Protein AF-A0A3C1Y4D3-F1 (afdb_monomer)

Foldseek 3Di:
DWDAFPDPPRHTQCLVVLQVVLVVDDPVSVLLSQLLSQLLVLLSCLSRVHDFDPLPHSLQRRQQCSLLVSCCPVVVQDPVLSVVLLVQLVVLLVVCVVVHALDCVPQHCLSGLLSSLLSNLLSLLVSVPHDPVLSNQLSCQSSVVCPPHHHDADVNGSVVPSSVSNSVSNVSSVVSSPD

Structure (mmCIF, N/CA/C/O backbone):
data_AF-A0A3C1Y4D3-F1
#
_entry.id   AF-A0A3C1Y4D3-F1
#
loop_
_atom_site.group_PDB
_atom_site.id
_atom_site.type_symbol
_atom_site.label_atom_id
_atom_site.label_alt_id
_atom_site.label_comp_id
_atom_site.label_asym_id
_atom_site.label_entity_id
_atom_site.label_seq_id
_atom_site.pdbx_PDB_ins_code
_atom_site.Cartn_x
_atom_site.Cartn_y
_atom_site.Cartn_z
_atom_site.occupancy
_atom_site.B_iso_or_equiv
_atom_site.auth_seq_id
_atom_site.auth_comp_id
_atom_site.auth_asym_id
_atom_site.auth_atom_id
_atom_site.pdbx_PDB_model_num
ATOM 1 N N . ALA A 1 1 ? -5.422 -17.358 -1.769 1.00 80.69 1 ALA A N 1
ATOM 2 C CA . ALA A 1 1 ? -5.227 -18.751 -2.223 1.00 80.69 1 ALA A CA 1
ATOM 3 C C . ALA A 1 1 ? -3.812 -19.211 -1.883 1.00 80.69 1 ALA A C 1
ATOM 5 O O . ALA A 1 1 ? -2.944 -18.365 -1.693 1.00 80.69 1 ALA A O 1
ATOM 6 N N . GLU A 1 2 ? -3.575 -20.518 -1.804 1.00 91.38 2 GLU A N 1
ATOM 7 C CA . GLU A 1 2 ? -2.218 -21.082 -1.764 1.00 91.38 2 GLU A CA 1
ATOM 8 C C . GLU A 1 2 ? -1.709 -21.338 -3.190 1.00 91.38 2 GLU A C 1
ATOM 10 O O . GLU A 1 2 ? -2.499 -21.385 -4.133 1.00 91.38 2 GLU A O 1
ATOM 15 N N . GLY A 1 3 ? -0.392 -21.476 -3.364 1.00 94.81 3 GLY A N 1
ATOM 16 C CA . GLY A 1 3 ? 0.208 -21.826 -4.654 1.00 94.81 3 GLY A CA 1
ATOM 17 C C . GLY A 1 3 ? 1.488 -21.061 -4.982 1.00 94.81 3 GLY A C 1
ATOM 18 O O . GLY A 1 3 ? 2.039 -20.335 -4.151 1.00 94.81 3 GLY A O 1
ATOM 19 N N . VAL A 1 4 ? 1.960 -21.244 -6.215 1.00 97.25 4 VAL A N 1
ATOM 20 C CA . VAL A 1 4 ? 3.132 -20.569 -6.792 1.00 97.25 4 VAL A CA 1
ATOM 21 C C . VAL A 1 4 ? 2.648 -19.583 -7.853 1.00 97.25 4 VAL A C 1
ATOM 23 O O . VAL A 1 4 ? 1.767 -19.915 -8.644 1.00 97.25 4 VAL A O 1
ATOM 26 N N . LEU A 1 5 ? 3.193 -18.368 -7.849 1.00 97.44 5 LEU A N 1
ATOM 27 C CA . LEU A 1 5 ? 2.876 -17.340 -8.835 1.00 97.44 5 LEU A CA 1
ATOM 28 C C . LEU A 1 5 ? 3.446 -17.711 -10.218 1.00 97.44 5 LEU A C 1
ATOM 30 O O . LEU A 1 5 ? 4.499 -18.355 -10.298 1.00 97.44 5 LEU A O 1
ATOM 34 N N . PRO A 1 6 ? 2.772 -17.314 -11.313 1.00 96.12 6 PRO A N 1
ATOM 35 C CA . PRO A 1 6 ? 3.270 -17.533 -12.672 1.00 96.12 6 PRO A CA 1
ATOM 36 C C . PRO A 1 6 ? 4.548 -16.713 -12.946 1.00 96.12 6 PRO A C 1
ATOM 38 O O . PRO A 1 6 ? 5.019 -15.972 -12.093 1.00 96.12 6 PRO A O 1
ATOM 41 N N . GLY A 1 7 ? 5.144 -16.826 -14.137 1.00 93.31 7 GLY A N 1
ATOM 42 C CA . GLY A 1 7 ? 6.300 -15.997 -14.530 1.00 93.31 7 GLY A CA 1
ATOM 43 C C . GLY A 1 7 ? 7.684 -16.576 -14.201 1.00 93.31 7 GLY A C 1
ATOM 44 O O . GLY A 1 7 ? 8.691 -15.921 -14.433 1.00 93.31 7 GLY A O 1
ATOM 45 N N . GLY A 1 8 ? 7.763 -17.813 -13.701 1.00 94.50 8 GLY A N 1
ATOM 46 C CA . GLY A 1 8 ? 9.020 -18.578 -13.656 1.00 94.50 8 GLY A CA 1
ATOM 47 C C . GLY A 1 8 ? 9.971 -18.261 -12.496 1.00 94.50 8 GLY A C 1
ATOM 48 O O . GLY A 1 8 ? 10.992 -18.927 -12.367 1.00 94.50 8 GLY A O 1
ATOM 49 N N . LEU A 1 9 ? 9.629 -17.319 -11.610 1.00 96.69 9 LEU A N 1
ATOM 50 C CA . LEU A 1 9 ? 10.444 -16.981 -10.432 1.00 96.69 9 LEU A CA 1
ATOM 51 C C . LEU A 1 9 ? 10.282 -17.958 -9.252 1.00 96.69 9 LEU A C 1
ATOM 53 O O . LEU A 1 9 ? 11.020 -17.876 -8.274 1.00 96.69 9 LEU A O 1
ATOM 57 N N . GLY A 1 10 ? 9.293 -18.858 -9.297 1.00 96.38 10 GLY A N 1
ATOM 58 C CA . GLY A 1 10 ? 9.030 -19.806 -8.206 1.00 96.38 10 GLY A CA 1
ATOM 59 C C . GLY A 1 10 ? 8.526 -19.155 -6.909 1.00 96.38 10 GLY A C 1
ATOM 60 O O . GLY A 1 10 ? 8.615 -19.760 -5.838 1.00 96.38 10 GLY A O 1
ATOM 61 N N . VAL A 1 11 ? 7.995 -17.928 -6.980 1.00 97.00 11 VAL A N 1
ATOM 62 C CA . VAL A 1 11 ? 7.500 -17.182 -5.814 1.00 97.00 11 VAL A CA 1
ATOM 63 C C . VAL A 1 11 ? 6.238 -17.844 -5.269 1.00 97.00 11 VAL A C 1
ATOM 65 O O . VAL A 1 11 ? 5.216 -17.926 -5.947 1.00 97.00 11 VAL A O 1
ATOM 68 N N . ARG A 1 12 ? 6.291 -18.317 -4.022 1.00 97.25 12 ARG A N 1
ATOM 69 C CA . ARG A 1 12 ? 5.122 -18.870 -3.323 1.00 97.25 12 ARG A CA 1
ATOM 70 C C . ARG A 1 12 ? 4.248 -17.752 -2.770 1.00 97.25 12 ARG A C 1
ATOM 72 O O . ARG A 1 12 ? 4.775 -16.785 -2.221 1.00 97.25 12 ARG A O 1
ATOM 79 N N . ARG A 1 13 ? 2.930 -17.940 -2.833 1.00 97.62 13 ARG A N 1
ATOM 80 C CA . ARG A 1 13 ? 1.959 -17.112 -2.111 1.00 97.62 13 ARG A CA 1
ATOM 81 C C . ARG A 1 13 ? 2.175 -17.246 -0.601 1.00 97.62 13 ARG A C 1
ATOM 83 O O . ARG A 1 13 ? 2.366 -18.349 -0.088 1.00 97.62 13 ARG A O 1
ATOM 90 N N . LYS A 1 14 ? 2.167 -16.120 0.105 1.00 96.62 14 LYS A N 1
ATOM 91 C CA . LYS A 1 14 ? 2.450 -15.984 1.539 1.00 96.62 14 LYS A CA 1
ATOM 92 C C . LYS A 1 14 ? 1.273 -15.396 2.313 1.00 96.62 14 LYS A C 1
ATOM 94 O O . LYS A 1 14 ? 1.249 -15.566 3.530 1.00 96.62 14 LYS A O 1
ATOM 99 N N . ALA A 1 15 ? 0.293 -14.765 1.664 1.00 97.31 15 ALA A N 1
ATOM 100 C CA . ALA A 1 15 ? -0.814 -14.085 2.342 1.00 97.31 15 ALA A CA 1
ATOM 101 C C . ALA A 1 15 ? -1.529 -14.953 3.396 1.00 97.31 15 ALA A C 1
ATOM 103 O O . ALA A 1 15 ? -1.714 -14.518 4.533 1.00 97.31 15 ALA A O 1
ATOM 104 N N . VAL A 1 16 ? -1.861 -16.207 3.054 1.00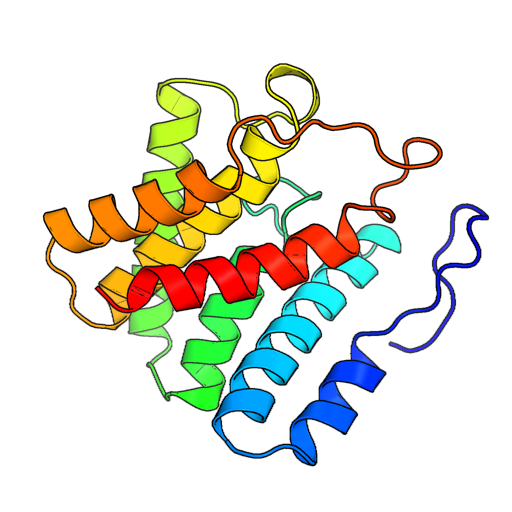 96.44 16 VAL A N 1
ATOM 105 C CA . VAL A 1 16 ? -2.510 -17.164 3.976 1.00 96.44 16 VAL A CA 1
ATOM 106 C C . VAL A 1 16 ? -1.625 -17.446 5.189 1.00 96.44 16 VAL A C 1
ATOM 108 O O . VAL A 1 16 ? -2.096 -17.403 6.323 1.00 96.44 16 VAL A O 1
ATOM 111 N N . SER A 1 17 ? -0.330 -17.671 4.960 1.00 95.19 17 SER A N 1
ATOM 112 C CA . SER A 1 17 ? 0.634 -17.891 6.036 1.00 95.19 17 SER A CA 1
ATOM 113 C C . SER A 1 17 ? 0.678 -16.686 6.978 1.00 95.19 17 SER A C 1
ATOM 115 O O . SER A 1 17 ? 0.511 -16.858 8.182 1.00 95.19 17 SER A O 1
ATOM 117 N N . TYR A 1 18 ? 0.811 -15.461 6.461 1.00 96.06 18 TYR A N 1
ATOM 118 C CA . TYR A 1 18 ? 0.811 -14.255 7.302 1.00 96.06 18 TYR A CA 1
ATOM 119 C C . TYR A 1 18 ? -0.492 -14.095 8.091 1.00 96.06 18 TYR A C 1
ATOM 121 O O . TYR A 1 18 ? -0.445 -13.737 9.267 1.00 96.06 18 TYR A O 1
ATOM 129 N N . TYR A 1 19 ? -1.640 -14.408 7.484 1.00 95.69 19 TYR A N 1
ATOM 130 C CA . TYR A 1 19 ? -2.937 -14.343 8.154 1.00 95.69 19 TYR A CA 1
ATOM 131 C C . TYR A 1 19 ? -3.026 -15.317 9.339 1.00 95.69 19 TYR A C 1
ATOM 133 O O . TYR A 1 19 ? -3.398 -14.920 10.444 1.00 95.69 19 TYR A O 1
ATOM 141 N N . VAL A 1 20 ? -2.632 -16.578 9.130 1.00 94.69 20 VAL A N 1
ATOM 142 C CA . VAL A 1 20 ? -2.648 -17.616 10.173 1.00 94.69 20 VAL A CA 1
ATOM 143 C C . VAL A 1 20 ? -1.668 -17.279 11.298 1.00 94.69 20 VAL A C 1
ATOM 145 O O . VAL A 1 20 ? -2.040 -17.338 12.469 1.00 94.69 20 VAL A O 1
ATOM 148 N N . HIS A 1 21 ? -0.443 -16.859 10.969 1.00 93.19 21 HIS A N 1
ATOM 149 C CA . HIS A 1 21 ? 0.546 -16.474 11.980 1.00 93.19 21 HIS A CA 1
ATOM 150 C C . HIS A 1 21 ? 0.091 -15.259 12.798 1.00 93.19 21 HIS A C 1
ATOM 152 O O . HIS A 1 21 ? 0.263 -15.245 14.017 1.00 93.19 21 HIS A O 1
ATOM 158 N N . ALA A 1 22 ? -0.553 -14.272 12.164 1.00 92.81 22 ALA A N 1
ATOM 159 C CA . ALA A 1 22 ? -1.070 -13.096 12.856 1.00 92.81 22 ALA A CA 1
ATOM 160 C C . ALA A 1 22 ? -2.097 -13.448 13.945 1.00 92.81 22 ALA A C 1
ATOM 162 O O . ALA A 1 22 ? -2.171 -12.753 14.959 1.00 92.81 22 ALA A O 1
ATOM 163 N N . ALA A 1 23 ? -2.862 -14.534 13.784 1.00 86.12 23 ALA A N 1
ATOM 164 C CA . ALA A 1 23 ? -3.822 -14.984 14.790 1.00 86.12 23 ALA A CA 1
ATOM 165 C C . ALA A 1 23 ? -3.156 -15.423 16.108 1.00 86.12 23 ALA A C 1
ATOM 167 O O . ALA A 1 23 ? -3.761 -15.257 17.167 1.00 86.12 23 ALA A O 1
ATOM 168 N N . GLY A 1 24 ? -1.921 -15.937 16.045 1.00 86.00 24 GLY A N 1
ATOM 169 C CA . GLY A 1 24 ? -1.142 -16.384 17.205 1.00 86.00 24 GLY A CA 1
ATOM 170 C C . GLY A 1 24 ? -0.300 -15.293 17.875 1.00 86.00 24 GLY A C 1
ATOM 171 O O . GLY A 1 24 ? 0.376 -15.567 18.863 1.00 86.00 24 GLY A O 1
ATOM 172 N N . TYR A 1 25 ? -0.304 -14.066 17.349 1.00 89.81 25 TYR A N 1
ATOM 173 C CA . TYR A 1 25 ? 0.516 -12.973 17.864 1.00 89.81 25 TYR A CA 1
ATOM 174 C C . TYR A 1 25 ? -0.167 -12.153 18.964 1.00 89.81 25 TYR A C 1
ATOM 176 O O . TYR A 1 25 ? -1.393 -12.071 19.055 1.00 89.81 25 TYR A O 1
ATOM 184 N N . SER A 1 26 ? 0.659 -11.480 19.776 1.00 88.00 26 SER A N 1
ATOM 185 C CA . SER A 1 26 ? 0.206 -10.427 20.690 1.00 88.00 26 SER A CA 1
ATOM 186 C C . SER A 1 26 ? -0.472 -9.289 19.917 1.00 88.00 26 SER A C 1
ATOM 188 O O . SER A 1 26 ? -0.249 -9.122 18.720 1.00 88.00 26 SER A O 1
ATOM 190 N N . GLN A 1 27 ? -1.292 -8.475 20.587 1.00 83.12 27 GLN A N 1
ATOM 191 C CA . GLN A 1 27 ? -2.194 -7.529 19.915 1.00 83.12 27 GLN A CA 1
ATOM 192 C C . GLN A 1 27 ? -1.502 -6.575 18.918 1.00 83.12 27 GLN A C 1
ATOM 194 O O . GLN A 1 27 ? -2.030 -6.342 17.830 1.00 83.12 27 GLN A O 1
ATOM 199 N N . SER A 1 28 ? -0.322 -6.041 19.251 1.00 77.06 28 SER A N 1
ATOM 200 C CA . SER A 1 28 ? 0.427 -5.135 18.364 1.00 77.06 28 SER A CA 1
ATOM 201 C C . SER A 1 28 ? 0.979 -5.857 17.130 1.00 77.06 28 SER A C 1
ATOM 203 O O . SER A 1 28 ? 0.800 -5.397 16.001 1.00 77.06 28 SER A O 1
ATOM 205 N N . LEU A 1 29 ? 1.588 -7.027 17.331 1.00 88.19 29 LEU A N 1
ATOM 206 C CA . LEU A 1 29 ? 2.119 -7.869 16.259 1.00 88.19 29 LEU A CA 1
ATOM 207 C C . LEU A 1 29 ? 1.004 -8.456 15.384 1.00 88.19 29 LEU A C 1
ATOM 209 O O . LEU A 1 29 ? 1.167 -8.554 14.169 1.00 88.19 29 LEU A O 1
ATOM 213 N N . LYS A 1 30 ? -0.155 -8.766 15.971 1.00 92.88 30 LYS A N 1
ATOM 214 C CA . LYS A 1 30 ? -1.362 -9.200 15.264 1.00 92.88 30 LYS A CA 1
ATOM 215 C C . LYS A 1 30 ? -1.861 -8.123 14.311 1.00 92.88 30 LYS A C 1
ATOM 217 O O . LYS A 1 30 ? -2.120 -8.419 13.150 1.00 92.88 30 LYS A O 1
ATOM 222 N N . SER A 1 31 ? -1.940 -6.872 14.769 1.00 92.19 31 SER A N 1
ATOM 223 C CA . SER A 1 31 ? -2.361 -5.736 13.938 1.00 92.19 31 SER A CA 1
ATOM 224 C C . SER A 1 31 ? -1.493 -5.609 12.683 1.00 92.19 31 SER A C 1
ATOM 226 O O . SER A 1 31 ? -2.014 -5.582 11.570 1.00 92.19 31 SER A O 1
ATOM 228 N N . ARG A 1 32 ? -0.164 -5.611 12.854 1.00 93.38 32 ARG A N 1
ATOM 229 C CA . ARG A 1 32 ? 0.790 -5.516 11.740 1.00 93.38 32 ARG A CA 1
ATOM 230 C C . ARG A 1 32 ? 0.751 -6.750 10.835 1.00 93.38 32 ARG A C 1
ATOM 232 O O . ARG A 1 32 ? 0.749 -6.610 9.616 1.00 93.38 32 ARG A O 1
ATOM 239 N N . GLY A 1 33 ? 0.667 -7.946 11.419 1.00 96.25 33 GLY A N 1
ATOM 240 C CA . GLY A 1 33 ? 0.572 -9.203 10.675 1.00 96.25 33 GLY A CA 1
ATOM 241 C C . GLY A 1 33 ? -0.673 -9.284 9.789 1.00 96.25 33 GLY A C 1
ATOM 242 O O . GLY A 1 33 ? -0.576 -9.727 8.648 1.00 96.25 33 GLY A O 1
ATOM 243 N N . LEU A 1 34 ? -1.820 -8.790 10.269 1.00 97.00 34 LEU A N 1
ATOM 244 C CA . LEU A 1 34 ? -3.054 -8.723 9.479 1.00 97.00 34 LEU A CA 1
ATOM 245 C C . LEU A 1 34 ? -2.930 -7.753 8.300 1.00 97.00 34 LEU A C 1
ATOM 247 O O . LEU A 1 34 ? -3.295 -8.109 7.186 1.00 97.00 34 LEU A O 1
ATOM 251 N N . VAL A 1 35 ? -2.371 -6.559 8.516 1.00 97.38 35 VAL A N 1
ATOM 252 C CA . VAL A 1 35 ? -2.154 -5.573 7.440 1.00 97.38 35 VAL A CA 1
ATOM 253 C C . VAL A 1 35 ? -1.244 -6.144 6.353 1.00 97.38 35 VAL A C 1
ATOM 255 O O . VAL A 1 35 ? -1.552 -6.020 5.169 1.00 97.38 35 VAL A O 1
ATOM 258 N N . TYR A 1 36 ? -0.170 -6.836 6.745 1.00 97.88 36 TYR A N 1
ATOM 259 C CA . TYR A 1 36 ? 0.685 -7.554 5.802 1.00 97.88 36 TYR A CA 1
ATOM 260 C C . TYR A 1 36 ? -0.091 -8.627 5.048 1.00 97.88 36 TYR A C 1
ATOM 262 O O . TYR A 1 36 ? -0.026 -8.665 3.825 1.00 97.88 36 TYR A O 1
ATOM 270 N N . ALA A 1 37 ? -0.861 -9.463 5.745 1.00 97.88 37 ALA A N 1
ATOM 271 C CA . ALA A 1 37 ? -1.657 -10.502 5.105 1.00 97.88 37 ALA A CA 1
ATOM 272 C C . ALA A 1 37 ? -2.618 -9.931 4.049 1.00 97.88 37 ALA A C 1
ATOM 274 O O . ALA A 1 37 ? -2.716 -10.484 2.956 1.00 97.88 37 ALA A O 1
ATOM 275 N N . TYR A 1 38 ? -3.280 -8.809 4.344 1.00 98.44 38 TYR A N 1
ATOM 276 C CA . TYR A 1 38 ? -4.209 -8.159 3.418 1.00 98.44 38 TYR A CA 1
ATOM 277 C C . TYR A 1 38 ? -3.495 -7.560 2.200 1.00 98.44 38 TYR A C 1
ATOM 279 O O . TYR A 1 38 ? -3.915 -7.800 1.070 1.00 98.44 38 TYR A O 1
ATOM 287 N N . ALA A 1 39 ? -2.390 -6.838 2.405 1.00 98.62 39 ALA A N 1
ATOM 288 C CA . ALA A 1 39 ? -1.624 -6.241 1.310 1.00 98.62 39 ALA A CA 1
ATOM 289 C C . ALA A 1 39 ? -1.003 -7.310 0.396 1.00 98.62 39 ALA A C 1
ATOM 291 O O . ALA A 1 39 ? -1.035 -7.180 -0.831 1.00 98.62 39 ALA A O 1
ATOM 292 N N . LEU A 1 40 ? -0.483 -8.389 0.992 1.00 98.44 40 LEU A N 1
ATOM 293 C CA . LEU A 1 40 ? 0.036 -9.547 0.267 1.00 98.44 40 LEU A CA 1
ATOM 294 C C . LEU A 1 40 ? -1.071 -10.241 -0.522 1.00 98.44 40 LEU A C 1
ATOM 296 O O . LEU A 1 40 ? -0.852 -10.558 -1.682 1.00 98.44 40 LEU A O 1
ATOM 300 N N . ALA A 1 41 ? -2.259 -10.432 0.061 1.00 98.44 41 ALA A N 1
ATOM 301 C CA . ALA A 1 41 ? -3.369 -11.091 -0.625 1.00 98.44 41 ALA A CA 1
ATOM 302 C C . ALA A 1 41 ? -3.730 -10.377 -1.933 1.00 98.44 41 ALA A C 1
ATOM 304 O O . ALA A 1 41 ? -3.825 -11.023 -2.973 1.00 98.44 41 ALA A O 1
ATOM 305 N N . VAL A 1 42 ? -3.862 -9.049 -1.891 1.00 98.56 42 VAL A N 1
ATOM 306 C CA . VAL A 1 42 ? -4.189 -8.238 -3.073 1.00 98.56 42 VAL A CA 1
ATOM 307 C C . VAL A 1 42 ? -3.035 -8.234 -4.083 1.00 98.56 42 VAL A C 1
ATOM 309 O O . VAL A 1 42 ? -3.253 -8.416 -5.278 1.00 98.56 42 VAL A O 1
ATOM 312 N N . SER A 1 43 ? -1.792 -8.092 -3.615 1.00 98.31 43 SER A N 1
ATOM 313 C CA . SER A 1 43 ? -0.616 -8.041 -4.501 1.00 98.31 43 SER A CA 1
ATOM 314 C C . SER A 1 43 ? -0.330 -9.383 -5.182 1.00 98.31 43 SER A C 1
ATOM 316 O O . SER A 1 43 ? 0.066 -9.424 -6.345 1.00 98.31 43 SER A O 1
ATOM 318 N N . GLU A 1 44 ? -0.543 -10.494 -4.476 1.00 98.50 44 GLU A N 1
ATOM 319 C CA . GLU A 1 44 ? -0.438 -11.847 -5.027 1.00 98.50 44 GLU A CA 1
ATOM 320 C C . GLU A 1 44 ? -1.544 -12.128 -6.046 1.00 98.50 44 GLU A C 1
ATOM 322 O O . GLU A 1 44 ? -1.302 -12.836 -7.022 1.00 98.50 44 GLU A O 1
ATOM 327 N N . GLU A 1 45 ? -2.741 -11.572 -5.840 1.00 98.38 45 GLU A N 1
ATOM 328 C CA . GLU A 1 45 ? -3.838 -11.686 -6.798 1.00 98.38 45 GLU A CA 1
ATOM 329 C C . GLU A 1 45 ? -3.526 -10.939 -8.097 1.00 98.38 45 GLU A C 1
ATOM 331 O O . GLU A 1 45 ? -3.607 -11.530 -9.179 1.00 98.38 45 GLU A O 1
ATOM 336 N N . ASN A 1 46 ? -3.023 -9.706 -7.985 1.00 98.12 46 ASN A N 1
ATOM 337 C CA . ASN A 1 46 ? -2.499 -8.938 -9.113 1.00 98.12 46 ASN A CA 1
ATOM 338 C C . ASN A 1 46 ? -1.425 -9.716 -9.887 1.00 98.12 46 ASN A C 1
ATOM 340 O O . ASN A 1 46 ? -1.516 -9.885 -11.101 1.00 98.12 46 ASN A O 1
ATOM 344 N N . ALA A 1 47 ? -0.433 -10.260 -9.178 1.00 97.69 47 ALA A N 1
ATOM 345 C CA . ALA A 1 47 ? 0.653 -11.026 -9.786 1.00 97.69 47 ALA A CA 1
ATOM 346 C C . ALA A 1 47 ? 0.192 -12.323 -10.476 1.00 97.69 47 ALA A C 1
ATOM 348 O O . ALA A 1 47 ? 0.931 -12.891 -11.282 1.00 97.69 47 ALA A O 1
ATOM 349 N N . SER A 1 48 ? -1.011 -12.805 -10.157 1.00 97.00 48 SER A N 1
ATOM 350 C CA . SER A 1 48 ? -1.618 -13.979 -10.781 1.00 97.00 48 SER A CA 1
ATOM 351 C C . SER A 1 48 ? -2.572 -13.674 -11.934 1.00 97.00 48 SER A C 1
ATOM 353 O O . SER A 1 48 ? -3.096 -14.611 -12.529 1.00 97.00 48 SER A O 1
ATOM 355 N N . GLY A 1 49 ? -2.773 -12.394 -12.267 1.00 95.62 49 GLY A N 1
ATOM 356 C CA . GLY A 1 49 ? -3.702 -11.968 -13.316 1.00 95.62 49 GLY A CA 1
ATOM 357 C C . GLY A 1 49 ? -5.172 -11.988 -12.891 1.00 95.62 49 GLY A C 1
ATOM 358 O O . GLY A 1 49 ? -6.042 -12.108 -13.750 1.00 95.62 49 GLY A O 1
ATOM 359 N N . GLY A 1 50 ? -5.447 -11.912 -11.585 1.00 96.56 50 GLY A N 1
ATOM 360 C CA . GLY A 1 50 ? -6.805 -11.778 -11.062 1.00 96.56 50 GLY A CA 1
ATOM 361 C C . GLY A 1 50 ? -7.394 -10.381 -11.286 1.00 96.56 50 GLY A C 1
ATOM 362 O O . GLY A 1 50 ? -6.743 -9.481 -11.821 1.00 96.56 50 GLY A O 1
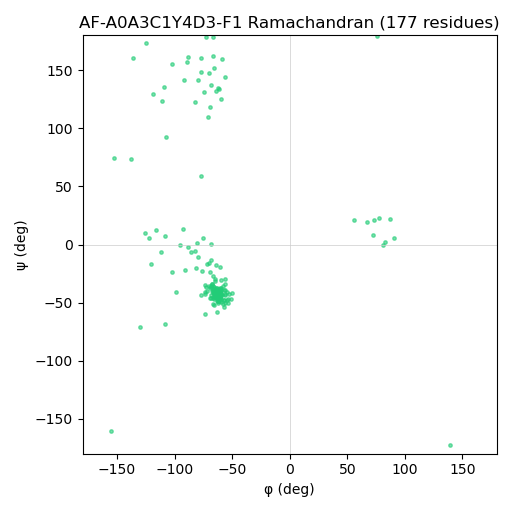ATOM 363 N N . GLU A 1 51 ? -8.642 -10.192 -10.858 1.00 97.50 51 GLU A N 1
ATOM 364 C CA . GLU A 1 51 ? -9.310 -8.889 -10.913 1.00 97.50 51 GLU A CA 1
ATOM 365 C C . GLU A 1 51 ? -8.763 -7.953 -9.828 1.00 97.50 51 GLU A C 1
ATOM 367 O O . GLU A 1 51 ? -8.648 -8.328 -8.659 1.00 97.50 51 GLU A O 1
ATOM 372 N N . ILE A 1 52 ? -8.417 -6.726 -10.218 1.00 97.25 52 ILE A N 1
ATOM 373 C CA . ILE A 1 52 ? -7.772 -5.745 -9.342 1.00 97.25 52 ILE A CA 1
ATOM 374 C C . ILE A 1 52 ? -8.391 -4.363 -9.501 1.00 97.25 52 ILE A C 1
ATOM 376 O O . ILE A 1 52 ? -8.989 -4.034 -10.525 1.00 97.25 52 ILE A O 1
ATOM 380 N N . VAL A 1 53 ? -8.174 -3.525 -8.490 1.00 98.00 53 VAL A N 1
ATOM 381 C CA . VAL A 1 53 ? -8.471 -2.091 -8.531 1.00 98.00 53 VAL A CA 1
ATOM 382 C C . VAL A 1 53 ? -7.167 -1.331 -8.331 1.00 98.00 53 VAL A C 1
ATOM 384 O O . VAL A 1 53 ? -6.412 -1.605 -7.400 1.00 98.00 53 VAL A O 1
ATOM 387 N N . THR A 1 54 ? -6.888 -0.371 -9.204 1.00 97.69 54 THR A N 1
ATOM 388 C CA . THR A 1 54 ? -5.680 0.456 -9.126 1.00 97.69 54 THR A CA 1
ATOM 389 C C . THR A 1 54 ? -5.709 1.380 -7.908 1.00 97.69 54 THR A C 1
ATOM 391 O O . THR A 1 54 ? -6.731 2.023 -7.661 1.00 97.69 54 THR A O 1
ATOM 394 N N . ALA A 1 55 ? -4.588 1.515 -7.188 1.00 97.00 55 ALA A N 1
ATOM 395 C CA . ALA A 1 55 ? -4.497 2.435 -6.048 1.00 97.00 55 ALA A CA 1
ATOM 396 C C . ALA A 1 55 ? -3.065 2.966 -5.771 1.00 97.00 55 ALA A C 1
ATOM 398 O O . ALA A 1 55 ? -2.462 2.553 -4.786 1.00 97.00 55 ALA A O 1
ATOM 399 N N . PRO A 1 56 ? -2.513 3.902 -6.576 1.00 97.56 56 PRO A N 1
ATOM 400 C CA . PRO A 1 56 ? -3.061 4.427 -7.827 1.00 97.56 56 PRO A CA 1
ATOM 401 C C . PRO A 1 56 ? -2.710 3.578 -9.059 1.00 97.56 56 PRO A C 1
ATOM 403 O O . PRO A 1 56 ? -3.230 3.855 -10.134 1.00 97.56 56 PRO A O 1
ATOM 406 N N . THR A 1 57 ? -1.867 2.546 -8.938 1.00 97.50 57 THR A N 1
ATOM 407 C CA . THR A 1 57 ? -1.541 1.623 -10.042 1.00 97.50 57 THR A CA 1
ATOM 408 C C . THR A 1 57 ? -1.815 0.174 -9.643 1.00 97.50 57 THR A C 1
ATOM 410 O O . THR A 1 57 ? -2.154 -0.113 -8.492 1.00 97.50 57 THR A O 1
ATOM 413 N N . CYS A 1 58 ? -1.690 -0.760 -10.590 1.00 97.06 58 CYS A N 1
ATOM 414 C CA . CYS A 1 58 ? -1.765 -2.193 -10.291 1.00 97.06 58 CYS A CA 1
ATOM 415 C C . CYS A 1 58 ? -0.593 -2.644 -9.402 1.00 97.06 58 CYS A C 1
ATOM 417 O O . CYS A 1 58 ? -0.752 -3.528 -8.569 1.00 97.06 58 CYS A O 1
ATOM 419 N N . GLY A 1 59 ? 0.583 -2.017 -9.534 1.00 97.06 59 GLY A N 1
ATOM 420 C CA . GLY A 1 59 ? 1.775 -2.357 -8.753 1.00 97.06 59 GLY A CA 1
ATOM 421 C C . GLY A 1 59 ? 1.674 -1.999 -7.269 1.00 97.06 59 GLY A C 1
ATOM 422 O O . GLY A 1 59 ? 2.349 -2.622 -6.454 1.00 97.06 59 GLY A O 1
ATOM 423 N N . SER A 1 60 ? 0.816 -1.042 -6.908 1.00 98.31 60 SER A N 1
ATOM 424 C CA . SER A 1 60 ? 0.592 -0.561 -5.536 1.00 98.31 60 SER A CA 1
ATOM 425 C C . SER A 1 60 ? -0.827 -0.822 -5.006 1.00 98.31 60 SER A C 1
ATOM 427 O O . SER A 1 60 ? -1.222 -0.298 -3.962 1.00 98.31 60 SER A O 1
ATOM 429 N N . CYS A 1 61 ? -1.598 -1.661 -5.707 1.00 98.31 61 CYS A N 1
ATOM 430 C CA . CYS A 1 61 ? -3.015 -1.899 -5.435 1.00 98.31 61 CYS A CA 1
ATOM 431 C C . CYS A 1 61 ? -3.320 -2.472 -4.043 1.00 98.31 61 CYS A C 1
ATOM 433 O O . CYS A 1 61 ? -4.452 -2.360 -3.582 1.00 98.31 61 CYS A O 1
ATOM 435 N N . GLY A 1 62 ? -2.346 -3.068 -3.351 1.00 98.56 62 GLY A N 1
ATOM 436 C CA . GLY A 1 62 ? -2.565 -3.704 -2.054 1.00 98.56 62 GLY A CA 1
ATOM 437 C C . GLY A 1 62 ? -2.591 -2.745 -0.866 1.00 98.56 62 GLY A C 1
ATOM 438 O O . GLY A 1 62 ? -3.134 -3.102 0.176 1.00 98.56 62 GLY A O 1
ATOM 439 N N . ILE A 1 63 ? -2.036 -1.538 -0.991 1.00 98.81 63 ILE A N 1
ATOM 440 C CA . ILE A 1 63 ? -1.750 -0.664 0.161 1.00 98.81 63 ILE A CA 1
ATOM 441 C C . ILE A 1 63 ? -3.019 -0.039 0.748 1.00 98.81 63 ILE A C 1
ATOM 443 O O . ILE A 1 63 ? -3.348 -0.267 1.914 1.00 98.81 63 ILE A O 1
ATOM 447 N N . VAL A 1 64 ? -3.757 0.723 -0.063 1.00 98.75 64 VAL A N 1
ATOM 448 C CA . VAL A 1 64 ? -4.999 1.392 0.355 1.00 98.75 64 VAL A CA 1
ATOM 449 C C . VAL A 1 64 ? -6.048 0.396 0.877 1.00 98.75 64 VAL A C 1
ATOM 451 O O . VAL A 1 64 ? -6.536 0.603 1.994 1.00 98.75 64 VAL A O 1
ATOM 454 N N . PRO A 1 65 ? -6.395 -0.699 0.163 1.00 98.56 65 PRO A N 1
ATOM 455 C CA . PRO A 1 65 ? -7.392 -1.637 0.669 1.00 98.56 65 PRO A CA 1
ATOM 456 C C . PRO A 1 65 ? -6.928 -2.360 1.934 1.00 98.56 65 PRO A C 1
ATOM 458 O O . PRO A 1 65 ? -7.748 -2.551 2.826 1.00 98.56 65 PRO A O 1
ATOM 461 N N . ALA A 1 66 ? -5.643 -2.707 2.079 1.00 98.50 66 ALA A N 1
ATOM 462 C CA . ALA A 1 66 ? -5.155 -3.353 3.299 1.00 98.50 66 ALA A CA 1
ATOM 463 C C . ALA A 1 66 ? -5.345 -2.472 4.539 1.00 98.50 66 ALA A C 1
ATOM 465 O O . ALA A 1 66 ? -5.828 -2.951 5.568 1.00 98.50 66 ALA A O 1
ATOM 466 N N . VAL A 1 67 ? -5.010 -1.182 4.434 1.00 98.50 67 VAL A N 1
ATOM 467 C CA . VAL A 1 67 ? -5.172 -0.217 5.529 1.00 98.50 67 VAL A CA 1
ATOM 468 C C . VAL A 1 67 ? -6.650 -0.012 5.857 1.00 98.50 67 VAL A C 1
ATOM 470 O O . VAL A 1 67 ? -7.051 -0.181 7.010 1.00 98.50 67 VAL A O 1
ATOM 473 N N . LEU A 1 68 ? -7.485 0.289 4.860 1.00 98.50 68 LEU A N 1
ATOM 474 C CA . LEU A 1 68 ? -8.908 0.558 5.087 1.00 98.50 68 LEU A CA 1
ATOM 475 C C . LEU A 1 68 ? -9.661 -0.678 5.589 1.00 98.50 68 LEU A C 1
ATOM 477 O O . LEU A 1 68 ? -10.462 -0.572 6.519 1.00 98.50 68 LEU A O 1
ATOM 481 N N . TYR A 1 69 ? -9.370 -1.857 5.037 1.00 98.38 69 TYR A N 1
ATOM 482 C CA . TYR A 1 69 ? -9.974 -3.108 5.485 1.00 98.38 69 TYR A CA 1
ATOM 483 C C . TYR A 1 69 ? -9.537 -3.465 6.907 1.00 98.38 69 TYR A C 1
ATOM 485 O O . TYR A 1 69 ? -10.360 -3.901 7.714 1.00 98.38 69 TYR A O 1
ATOM 493 N N . HIS A 1 70 ? -8.272 -3.231 7.268 1.00 97.44 70 HIS A N 1
ATOM 494 C CA . HIS A 1 70 ? -7.810 -3.413 8.641 1.00 97.44 70 HIS A CA 1
ATOM 495 C C . HIS A 1 70 ? -8.525 -2.468 9.616 1.00 97.44 70 HIS A C 1
ATOM 497 O O . HIS A 1 70 ? -9.018 -2.913 10.652 1.00 97.44 70 HIS A O 1
ATOM 503 N N . LEU A 1 71 ? -8.643 -1.182 9.278 1.00 96.94 71 LEU A N 1
ATOM 504 C CA . LEU A 1 71 ? -9.340 -0.202 10.112 1.00 96.94 71 LEU A CA 1
ATOM 505 C C . LEU A 1 71 ? -10.836 -0.526 10.246 1.00 96.94 71 LEU A C 1
ATOM 507 O O . LEU A 1 71 ? -11.391 -0.438 11.341 1.00 96.94 71 LEU A O 1
ATOM 511 N N . HIS A 1 72 ? -11.482 -0.986 9.177 1.00 98.00 72 HIS A N 1
ATOM 512 C CA . HIS A 1 72 ? -12.862 -1.460 9.233 1.00 98.00 72 HIS A CA 1
ATOM 513 C C . HIS A 1 72 ? -13.006 -2.693 10.140 1.00 98.00 72 HIS A C 1
ATOM 515 O O . HIS A 1 72 ? -13.731 -2.659 11.133 1.00 98.00 72 HIS A O 1
ATOM 521 N N . SER A 1 73 ? -12.268 -3.763 9.832 1.00 95.75 73 SER A N 1
ATOM 522 C CA . SER A 1 73 ? -12.435 -5.081 10.460 1.00 95.75 73 SER A CA 1
ATOM 523 C C . SER A 1 73 ? -11.908 -5.153 11.895 1.00 95.75 73 SER A C 1
ATOM 525 O O . SER A 1 73 ? -12.477 -5.858 12.722 1.00 95.75 73 SER A O 1
ATOM 527 N N . SER A 1 74 ? -10.820 -4.443 12.211 1.00 91.75 74 SER A N 1
ATOM 528 C CA . SER A 1 74 ? -10.145 -4.532 13.515 1.00 91.75 74 SER A CA 1
ATOM 529 C C . SER A 1 74 ? -10.443 -3.363 14.454 1.00 91.75 74 SER A C 1
ATOM 531 O O . SER A 1 74 ? -10.290 -3.517 15.664 1.00 91.75 74 SER A O 1
ATOM 533 N N . LYS A 1 75 ? -10.841 -2.192 13.934 1.00 89.19 75 LYS A N 1
ATOM 534 C CA . LYS A 1 75 ? -11.177 -1.008 14.754 1.00 89.19 75 LYS A CA 1
ATOM 535 C C . LYS A 1 75 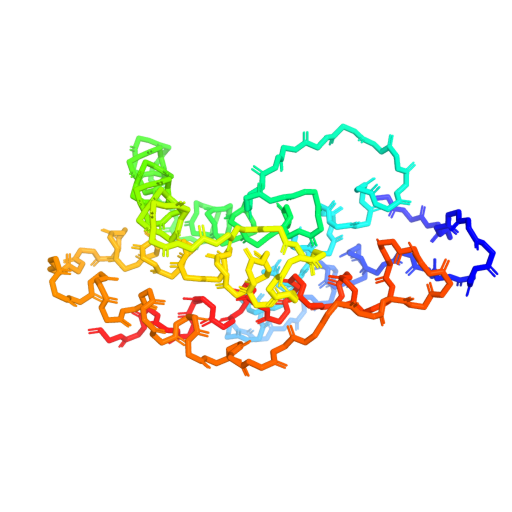? -12.662 -0.641 14.713 1.00 89.19 75 LYS A C 1
ATOM 537 O O . LYS A 1 75 ? -13.076 0.237 15.463 1.00 89.19 75 LYS A O 1
ATOM 542 N N . GLY A 1 76 ? -13.465 -1.307 13.881 1.00 95.44 76 GLY A N 1
ATOM 543 C CA . GLY A 1 76 ? -14.919 -1.137 13.851 1.00 95.44 76 GLY A CA 1
ATOM 544 C C . GLY A 1 76 ? -15.388 0.180 13.228 1.00 95.44 76 GLY A C 1
ATOM 545 O O . GLY A 1 76 ? -16.503 0.624 13.501 1.00 95.44 76 GLY A O 1
ATOM 546 N N . PHE A 1 77 ? -14.562 0.838 12.404 1.00 97.88 77 PHE A N 1
ATOM 547 C CA . PHE A 1 77 ? -15.012 2.020 11.666 1.00 97.88 77 PHE A CA 1
ATOM 548 C C . PHE A 1 77 ? -16.127 1.641 10.685 1.00 97.88 77 PHE A C 1
ATOM 550 O O . PHE A 1 77 ? -15.997 0.682 9.926 1.00 97.88 77 PHE A O 1
ATOM 557 N N . SER A 1 78 ? -17.224 2.403 10.682 1.00 98.06 78 SER A N 1
ATOM 558 C CA . SER A 1 78 ? -18.365 2.124 9.806 1.00 98.06 78 SER A CA 1
ATOM 559 C C . SER A 1 78 ? -18.016 2.300 8.330 1.00 98.06 78 SER A C 1
ATOM 561 O O . SER A 1 78 ? -17.188 3.138 7.971 1.00 98.06 78 SER A O 1
ATOM 563 N N . GLU A 1 79 ? -18.711 1.571 7.460 1.00 97.69 79 GLU A N 1
ATOM 564 C CA . GLU A 1 79 ? -18.529 1.641 6.006 1.00 97.69 79 GLU A CA 1
ATOM 565 C C . GLU A 1 79 ? -18.622 3.082 5.479 1.00 97.69 79 GLU A C 1
ATOM 567 O O . GLU A 1 79 ? -17.762 3.540 4.734 1.00 97.69 79 GLU A O 1
ATOM 572 N N . LYS A 1 80 ? -19.585 3.867 5.978 1.00 98.38 80 LYS A N 1
ATOM 573 C CA . LYS A 1 80 ? -19.720 5.292 5.634 1.00 98.38 80 LYS A CA 1
ATOM 574 C C . LYS A 1 80 ? -18.463 6.110 5.956 1.00 98.38 80 LYS A C 1
ATOM 576 O O . LYS A 1 80 ? -18.153 7.056 5.234 1.00 98.38 80 LYS A O 1
ATOM 581 N N . ARG A 1 81 ? -17.754 5.794 7.046 1.00 98.31 81 ARG A N 1
ATOM 582 C CA . ARG A 1 81 ? -16.482 6.451 7.387 1.00 98.31 81 ARG A CA 1
ATOM 583 C C . ARG A 1 81 ? -15.360 5.973 6.471 1.00 98.31 81 ARG A C 1
ATOM 585 O O . ARG A 1 81 ? -14.606 6.814 6.001 1.00 98.31 81 ARG A O 1
ATOM 592 N N . ILE A 1 82 ? -15.301 4.677 6.165 1.00 98.62 82 ILE A N 1
ATOM 593 C CA . ILE A 1 82 ? -14.328 4.111 5.218 1.00 98.62 82 ILE A CA 1
ATOM 594 C C . ILE A 1 82 ? -14.469 4.739 3.828 1.00 98.62 82 ILE A C 1
ATOM 596 O O . ILE A 1 82 ? -13.468 5.132 3.240 1.00 98.62 82 ILE A O 1
ATOM 600 N N . LEU A 1 83 ? -15.693 4.924 3.329 1.00 98.38 83 LEU A N 1
ATOM 601 C CA . LEU A 1 83 ? -15.939 5.575 2.037 1.00 98.38 83 LEU A CA 1
ATOM 602 C C . LEU A 1 83 ? -15.459 7.034 2.013 1.00 98.38 83 LEU A C 1
ATOM 604 O O . LEU A 1 83 ? -14.891 7.485 1.021 1.00 98.38 83 LEU A O 1
ATOM 608 N N . ARG A 1 84 ? -15.638 7.777 3.113 1.00 98.38 84 ARG A N 1
ATOM 609 C CA . ARG A 1 84 ? -15.095 9.141 3.241 1.00 98.38 84 ARG A CA 1
ATOM 610 C C . ARG A 1 84 ? -13.566 9.142 3.268 1.00 98.38 84 ARG A C 1
ATOM 612 O O . ARG A 1 84 ? -12.960 9.963 2.593 1.00 98.38 84 ARG A O 1
ATOM 619 N N . ALA A 1 85 ? -12.964 8.193 3.977 1.00 98.44 85 ALA A N 1
ATOM 620 C CA . ALA A 1 85 ? -11.515 8.026 4.024 1.00 98.44 85 ALA A CA 1
ATOM 621 C C . ALA A 1 85 ? -10.934 7.666 2.653 1.00 98.44 85 ALA A C 1
ATOM 623 O O . ALA A 1 85 ? -9.895 8.188 2.261 1.00 98.44 85 ALA A O 1
ATOM 624 N N . LEU A 1 86 ? -11.634 6.825 1.888 1.00 98.62 86 LEU A N 1
ATOM 625 C CA . LEU A 1 86 ? -11.270 6.500 0.512 1.00 98.62 86 LEU A CA 1
ATOM 626 C C . LEU A 1 86 ? -11.320 7.741 -0.393 1.00 98.62 86 LEU A C 1
ATOM 628 O O . LEU A 1 86 ? -10.437 7.920 -1.229 1.00 98.62 86 LEU A O 1
ATOM 632 N N . ALA A 1 87 ? -12.297 8.634 -0.199 1.00 98.62 87 ALA A N 1
ATOM 633 C CA . ALA A 1 87 ? -12.327 9.916 -0.903 1.00 98.62 87 ALA A CA 1
ATOM 634 C C . ALA A 1 87 ? -11.125 10.804 -0.527 1.00 98.62 87 ALA A C 1
ATOM 636 O O . ALA A 1 87 ? -10.512 11.399 -1.412 1.00 98.62 87 ALA A O 1
ATOM 637 N N . THR A 1 88 ? -10.729 10.841 0.751 1.00 98.50 88 THR A N 1
ATOM 638 C CA . THR A 1 88 ? -9.489 11.508 1.186 1.00 98.50 88 THR A CA 1
ATOM 639 C C . THR A 1 88 ? -8.256 10.897 0.523 1.00 98.50 88 THR A C 1
ATOM 641 O O . THR A 1 88 ? -7.439 11.640 -0.013 1.00 98.50 88 THR A O 1
ATOM 644 N N . ALA A 1 89 ? -8.146 9.566 0.468 1.00 98.69 89 ALA A N 1
ATOM 645 C CA . ALA A 1 89 ? -7.069 8.882 -0.250 1.00 98.69 89 ALA A CA 1
ATOM 646 C C . ALA A 1 89 ? -6.997 9.350 -1.716 1.00 98.69 89 ALA A C 1
ATOM 648 O O . ALA A 1 89 ? -5.934 9.727 -2.205 1.00 98.69 89 ALA A O 1
ATOM 649 N N . GLY A 1 90 ? -8.145 9.389 -2.402 1.00 98.44 90 GLY A N 1
ATOM 650 C CA . GLY A 1 90 ? -8.250 9.852 -3.786 1.00 98.44 90 GLY A CA 1
ATOM 651 C C . GLY A 1 90 ? -7.809 11.306 -3.985 1.00 98.44 90 GLY A C 1
ATOM 652 O O . GLY A 1 90 ? -7.136 11.603 -4.970 1.00 98.44 90 GLY A O 1
ATOM 653 N N . LEU A 1 91 ? -8.117 12.203 -3.041 1.00 98.25 91 LEU A N 1
ATOM 654 C CA . LEU A 1 91 ? -7.657 13.596 -3.093 1.00 98.25 91 LEU A CA 1
ATOM 655 C C . LEU A 1 91 ? -6.128 13.690 -3.090 1.00 98.25 91 LEU A C 1
ATOM 657 O O . LEU A 1 91 ? -5.571 14.383 -3.937 1.00 98.25 91 LEU A O 1
ATOM 661 N N . PHE A 1 92 ? -5.441 12.955 -2.213 1.00 98.00 92 PHE A N 1
ATOM 662 C CA . PHE A 1 92 ? -3.973 12.963 -2.173 1.00 98.00 92 PHE A CA 1
ATOM 663 C C . PHE A 1 92 ? -3.347 12.317 -3.415 1.00 98.00 92 PHE A C 1
ATOM 665 O O . PHE A 1 92 ? -2.353 12.827 -3.932 1.00 98.00 92 PHE A O 1
ATOM 672 N N . GLY A 1 93 ? -3.965 11.265 -3.961 1.00 97.81 93 GLY A N 1
ATOM 673 C CA . GLY A 1 93 ? -3.564 10.707 -5.257 1.00 97.81 93 GLY A CA 1
ATOM 674 C C . GLY A 1 93 ? -3.653 11.743 -6.385 1.00 97.81 93 GLY A C 1
ATOM 675 O O . GLY A 1 93 ? -2.720 11.886 -7.176 1.00 97.81 93 GLY A O 1
ATOM 676 N N . ASN A 1 94 ? -4.735 12.529 -6.413 1.00 97.56 94 ASN A N 1
ATOM 677 C CA . ASN A 1 94 ? -4.916 13.615 -7.378 1.00 97.56 94 ASN A CA 1
ATOM 678 C C . ASN A 1 94 ? -3.912 14.754 -7.180 1.00 97.56 94 ASN A C 1
ATOM 680 O O . ASN A 1 94 ? -3.405 15.273 -8.169 1.00 97.56 94 ASN A O 1
ATOM 684 N N . VAL A 1 95 ? -3.593 15.130 -5.937 1.00 96.44 95 VAL A N 1
ATOM 685 C CA . VAL A 1 95 ? -2.577 16.157 -5.649 1.00 96.44 95 VAL A CA 1
ATOM 686 C C . VAL A 1 95 ? -1.225 15.741 -6.219 1.00 96.44 95 VAL A C 1
ATOM 688 O O . VAL A 1 95 ? -0.596 16.532 -6.924 1.00 96.44 95 VAL A O 1
ATOM 691 N N . VAL A 1 96 ? -0.793 14.496 -5.994 1.00 95.88 96 VAL A N 1
ATOM 692 C CA . VAL A 1 96 ? 0.475 14.025 -6.566 1.00 95.88 96 VAL A CA 1
ATOM 693 C C . VAL A 1 96 ? 0.400 13.980 -8.090 1.00 95.88 96 VAL A C 1
ATOM 695 O O . VAL A 1 96 ? 1.303 14.484 -8.750 1.00 95.88 96 VAL A O 1
ATOM 698 N N . LYS A 1 97 ? -0.686 13.452 -8.670 1.00 95.88 97 LYS A N 1
ATOM 699 C CA . LYS A 1 97 ? -0.830 13.374 -10.133 1.00 95.88 97 LYS A CA 1
ATOM 700 C C . LYS A 1 97 ? -0.950 14.744 -10.815 1.00 95.88 97 LYS A C 1
ATOM 702 O O . LYS A 1 97 ? -0.607 14.873 -11.986 1.00 95.88 97 LYS A O 1
ATOM 707 N N . HIS A 1 98 ? -1.448 15.757 -10.115 1.00 96.50 98 HIS A N 1
ATOM 708 C CA . HIS A 1 98 ? -1.507 17.121 -10.631 1.00 96.50 98 HIS A CA 1
ATOM 709 C C . HIS A 1 98 ? -0.116 17.760 -10.704 1.00 96.50 98 HIS A C 1
ATOM 711 O O . HIS A 1 98 ? 0.188 18.452 -11.670 1.00 96.50 98 HIS A O 1
ATOM 717 N N . ASN A 1 99 ? 0.727 17.510 -9.699 1.00 93.19 99 ASN A N 1
ATOM 718 C CA . ASN A 1 99 ? 2.050 18.125 -9.589 1.00 93.19 99 ASN A CA 1
ATOM 719 C C . ASN A 1 99 ? 3.170 17.300 -10.249 1.00 93.19 99 ASN A C 1
ATOM 721 O O . ASN A 1 99 ? 4.228 17.840 -10.561 1.00 93.19 99 ASN A O 1
ATOM 725 N N . ALA A 1 100 ? 2.965 15.996 -10.436 1.00 92.56 100 ALA A N 1
ATOM 726 C CA . ALA A 1 100 ? 3.964 15.057 -10.935 1.00 92.56 100 ALA A CA 1
ATOM 727 C C . ALA A 1 100 ? 3.302 13.831 -11.599 1.00 92.56 100 ALA A C 1
ATOM 729 O O . ALA A 1 100 ? 2.136 13.848 -11.995 1.00 92.56 100 ALA A O 1
ATOM 730 N N . SER A 1 101 ? 4.050 12.736 -11.742 1.00 92.50 101 SER A N 1
ATOM 731 C CA . SER A 1 101 ? 3.525 11.467 -12.246 1.00 92.50 101 SER A CA 1
ATOM 732 C C . SER A 1 101 ? 3.277 10.453 -11.133 1.00 92.50 101 SER A C 1
ATOM 734 O O . SER A 1 101 ? 3.916 10.486 -10.087 1.00 92.50 101 SER A O 1
ATOM 736 N N . VAL A 1 102 ? 2.369 9.515 -11.405 1.00 92.75 102 VAL A N 1
ATOM 737 C CA . VAL A 1 102 ? 2.172 8.286 -10.614 1.00 92.75 102 VAL A CA 1
ATOM 738 C C . VAL A 1 102 ? 2.673 7.048 -11.365 1.00 92.75 102 VAL A C 1
ATOM 740 O O . VAL A 1 102 ? 2.423 5.921 -10.956 1.00 92.75 102 VAL A O 1
ATOM 743 N N . SER A 1 103 ? 3.337 7.244 -12.508 1.00 90.00 103 SER A N 1
ATOM 744 C CA . SER A 1 103 ? 3.881 6.159 -13.318 1.00 90.00 103 SER A CA 1
ATOM 745 C C . SER A 1 103 ? 5.223 5.705 -12.761 1.00 90.00 103 SER A C 1
ATOM 747 O O . SER A 1 103 ? 6.181 6.484 -12.718 1.00 90.00 103 SER A O 1
ATOM 749 N N . GLY A 1 104 ? 5.317 4.416 -12.427 1.00 80.12 104 GLY A N 1
ATOM 750 C CA . GLY A 1 104 ? 6.576 3.789 -12.028 1.00 80.12 104 GLY A CA 1
ATOM 751 C C . GLY A 1 104 ? 7.684 3.944 -13.071 1.00 80.12 104 GLY A C 1
ATOM 752 O O . GLY A 1 104 ? 8.855 4.032 -12.713 1.00 80.12 104 GLY A O 1
ATOM 753 N N . ALA A 1 105 ? 7.314 4.037 -14.351 1.00 83.50 105 ALA A N 1
ATOM 754 C CA . ALA A 1 105 ? 8.252 4.190 -15.459 1.00 83.50 105 ALA A CA 1
ATOM 755 C C . ALA A 1 105 ? 8.827 5.612 -15.592 1.00 83.50 105 ALA A C 1
ATOM 757 O O . ALA A 1 105 ? 9.891 5.777 -16.178 1.00 83.50 105 ALA A O 1
ATOM 758 N N . GLU A 1 106 ? 8.142 6.636 -15.073 1.00 91.38 106 GLU A N 1
ATOM 759 C CA . GLU A 1 106 ? 8.563 8.039 -15.225 1.00 91.38 106 GLU A CA 1
ATOM 760 C C . GLU A 1 106 ? 9.304 8.555 -13.993 1.00 91.38 106 GLU A C 1
ATOM 762 O O . GLU A 1 106 ? 10.291 9.275 -14.118 1.00 91.38 106 GLU A O 1
ATOM 767 N N . VAL A 1 107 ? 8.828 8.194 -12.799 1.00 96.00 107 VAL A N 1
ATOM 768 C CA . VAL A 1 107 ? 9.343 8.735 -11.529 1.00 96.00 107 VAL A CA 1
ATOM 769 C C . VAL A 1 107 ? 9.778 7.649 -10.550 1.00 96.00 107 VAL A C 1
ATOM 771 O O . VAL A 1 107 ? 10.050 7.942 -9.391 1.00 96.00 107 VAL A O 1
ATOM 774 N N . GLY A 1 108 ? 9.849 6.392 -10.987 1.00 96.75 108 GLY A N 1
ATOM 775 C CA . GLY A 1 108 ? 10.140 5.262 -10.114 1.00 96.75 108 GLY A CA 1
ATOM 776 C C . GLY A 1 108 ? 8.952 4.853 -9.242 1.00 96.75 108 GLY A C 1
ATOM 777 O O . GLY A 1 108 ? 7.870 5.440 -9.258 1.00 96.75 108 GLY A O 1
ATOM 778 N N . CYS A 1 109 ? 9.168 3.818 -8.434 1.00 97.50 109 CYS A N 1
ATOM 779 C CA . CYS A 1 109 ? 8.141 3.218 -7.590 1.00 97.50 109 CYS A CA 1
ATOM 780 C C . CYS A 1 109 ? 7.688 4.144 -6.443 1.00 97.50 109 CYS A C 1
ATOM 782 O O . CYS A 1 109 ? 6.628 3.920 -5.862 1.00 97.50 109 CYS A O 1
ATOM 784 N N . GLN A 1 110 ? 8.418 5.229 -6.154 1.00 97.88 110 GLN A N 1
ATOM 785 C CA . GLN A 1 110 ? 7.920 6.313 -5.298 1.00 97.88 110 GLN A CA 1
ATOM 786 C C . GLN A 1 110 ? 6.603 6.913 -5.817 1.00 97.88 110 GLN A C 1
ATOM 788 O O . GLN A 1 110 ? 5.735 7.243 -5.014 1.00 97.88 110 GLN A O 1
ATOM 793 N N . GLY A 1 111 ? 6.413 6.979 -7.142 1.00 97.06 111 GLY A N 1
ATOM 794 C CA . GLY A 1 111 ? 5.176 7.452 -7.774 1.00 97.06 111 GLY A CA 1
ATOM 795 C C . GLY A 1 111 ? 4.003 6.476 -7.651 1.00 97.06 111 GLY A C 1
ATOM 796 O O . GLY A 1 111 ? 2.855 6.872 -7.818 1.00 97.06 111 GLY A O 1
ATOM 797 N N . GLU A 1 112 ? 4.273 5.211 -7.328 1.00 97.62 112 GLU A N 1
ATOM 798 C CA . GLU A 1 112 ? 3.258 4.160 -7.230 1.00 97.62 112 GLU A CA 1
ATOM 799 C C . GLU A 1 112 ? 3.022 3.756 -5.776 1.00 97.62 112 GLU A C 1
ATOM 801 O O . GLU A 1 112 ? 1.963 4.016 -5.210 1.00 97.62 112 GLU A O 1
ATOM 806 N N . VAL A 1 113 ? 4.024 3.120 -5.165 1.00 98.50 113 VAL A N 1
ATOM 807 C CA . VAL A 1 113 ? 3.993 2.614 -3.790 1.00 98.50 113 VAL A CA 1
ATOM 808 C C . VAL A 1 113 ? 4.088 3.763 -2.795 1.00 98.50 113 VAL A C 1
ATOM 810 O O . VAL A 1 113 ? 3.337 3.776 -1.823 1.00 98.50 113 VAL A O 1
ATOM 813 N N . GLY A 1 114 ? 4.959 4.747 -3.046 1.00 98.31 114 GLY A N 1
ATOM 814 C CA . GLY A 1 114 ? 5.079 5.924 -2.179 1.00 98.31 114 GLY A CA 1
ATOM 815 C C . GLY A 1 114 ? 3.791 6.746 -2.154 1.00 98.31 114 GLY A C 1
ATOM 816 O O . GLY A 1 114 ? 3.274 7.061 -1.084 1.00 98.31 114 GLY A O 1
ATOM 817 N N . VAL A 1 115 ? 3.202 6.996 -3.325 1.00 98.50 115 VAL A N 1
ATOM 818 C CA . VAL A 1 115 ? 1.907 7.686 -3.438 1.00 98.50 115 VAL A CA 1
ATOM 819 C C . VAL A 1 115 ? 0.789 6.890 -2.775 1.00 98.50 115 VAL A C 1
ATOM 821 O O . VAL A 1 115 ? 0.028 7.456 -1.998 1.00 98.50 115 VAL A O 1
ATOM 824 N N . ALA A 1 116 ? 0.708 5.577 -2.994 1.00 98.75 116 ALA A N 1
ATOM 825 C CA . ALA A 1 116 ? -0.280 4.739 -2.316 1.00 98.75 116 ALA A CA 1
ATOM 826 C C . ALA A 1 116 ? -0.123 4.756 -0.783 1.00 98.75 116 ALA A C 1
ATOM 828 O O . ALA A 1 116 ? -1.123 4.773 -0.062 1.00 98.75 116 ALA A O 1
ATOM 829 N N . CYS A 1 117 ? 1.117 4.797 -0.279 1.00 98.69 117 CYS A N 1
ATOM 830 C CA . CYS A 1 117 ? 1.406 4.961 1.145 1.00 98.69 117 CYS A CA 1
ATOM 831 C C . CYS A 1 117 ? 0.879 6.302 1.668 1.00 98.69 117 CYS A C 1
ATOM 833 O O . CYS A 1 117 ? 0.180 6.324 2.679 1.00 98.69 117 CYS A O 1
ATOM 835 N N . ALA A 1 118 ? 1.158 7.403 0.966 1.00 98.38 118 ALA A N 1
ATOM 836 C CA . ALA A 1 118 ? 0.669 8.737 1.314 1.00 98.38 118 ALA A CA 1
ATOM 837 C C . ALA A 1 118 ? -0.868 8.809 1.316 1.00 98.38 118 ALA A C 1
ATOM 839 O O . ALA A 1 118 ? -1.478 9.287 2.272 1.00 98.38 118 ALA A O 1
ATOM 840 N N . MET A 1 119 ? -1.502 8.252 0.278 1.00 98.75 119 MET A N 1
ATOM 841 C CA . MET A 1 119 ? -2.958 8.145 0.159 1.00 98.75 119 MET A CA 1
ATOM 842 C C . MET A 1 119 ? -3.568 7.396 1.352 1.00 98.75 119 MET A C 1
ATOM 844 O O . MET A 1 119 ? -4.543 7.856 1.949 1.00 98.75 119 MET A O 1
ATOM 848 N N . ALA A 1 120 ? -2.996 6.245 1.715 1.00 98.69 120 ALA A N 1
ATOM 849 C CA . ALA A 1 120 ? -3.479 5.437 2.828 1.00 98.69 120 ALA A CA 1
ATOM 850 C C . ALA A 1 120 ? -3.227 6.099 4.195 1.00 98.69 120 ALA A C 1
ATOM 852 O O . ALA A 1 120 ? -4.079 5.998 5.079 1.00 98.69 120 ALA A O 1
ATOM 853 N N . ALA A 1 121 ? -2.103 6.803 4.363 1.00 98.56 121 ALA A N 1
ATOM 854 C CA . ALA A 1 121 ? -1.765 7.520 5.591 1.00 98.56 121 ALA A CA 1
ATOM 855 C C . ALA A 1 121 ? -2.730 8.688 5.851 1.00 98.56 121 ALA A C 1
ATOM 857 O O . ALA A 1 121 ? -3.293 8.785 6.941 1.00 98.56 121 ALA A O 1
ATOM 858 N N . ALA A 1 122 ? -3.015 9.509 4.833 1.00 98.44 122 ALA A N 1
ATOM 859 C CA . ALA A 1 122 ? -4.024 10.567 4.929 1.00 98.44 122 ALA A CA 1
ATOM 860 C C . ALA A 1 122 ? -5.420 10.014 5.241 1.00 98.44 122 ALA A C 1
ATOM 862 O O . ALA A 1 122 ? -6.139 10.562 6.077 1.00 98.44 122 ALA A O 1
ATOM 863 N N . ALA A 1 123 ? -5.813 8.913 4.596 1.00 98.38 123 ALA A N 1
ATOM 864 C CA . ALA A 1 123 ? -7.098 8.272 4.853 1.00 98.38 123 ALA A CA 1
ATOM 865 C C . ALA A 1 123 ? -7.211 7.756 6.296 1.00 98.38 123 ALA A C 1
ATOM 867 O O . ALA A 1 123 ? -8.245 7.939 6.941 1.00 98.38 123 ALA A O 1
ATOM 868 N N . ALA A 1 124 ? -6.145 7.145 6.822 1.00 98.19 124 ALA A N 1
ATOM 869 C CA . ALA A 1 124 ? -6.082 6.728 8.216 1.00 98.19 124 ALA A CA 1
ATOM 870 C C . ALA A 1 124 ? -6.181 7.941 9.161 1.00 98.19 124 ALA A C 1
ATOM 872 O O . ALA A 1 124 ? -7.070 7.954 10.012 1.00 98.19 124 ALA A O 1
ATOM 873 N N . SER A 1 125 ? -5.379 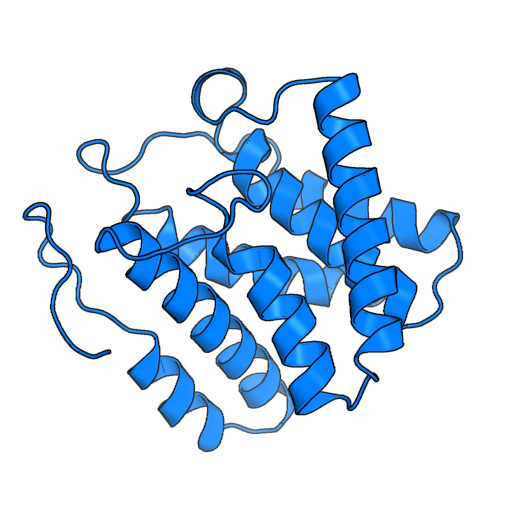8.989 8.944 1.00 98.19 125 SER A N 1
ATOM 874 C CA . SER A 1 125 ? -5.396 10.222 9.754 1.00 98.19 125 SER A CA 1
ATOM 875 C C . SER A 1 125 ? -6.783 10.869 9.786 1.00 98.19 125 SER A C 1
ATOM 877 O O . SER A 1 125 ? -7.331 11.170 10.852 1.00 98.19 125 SER A O 1
ATOM 879 N N . GLN A 1 126 ? -7.450 10.941 8.631 1.00 97.81 126 GLN A N 1
ATOM 880 C CA . GLN A 1 126 ? -8.827 11.417 8.536 1.00 97.81 126 GLN A CA 1
ATOM 881 C C . GLN A 1 126 ? -9.801 10.554 9.352 1.00 97.81 126 GLN A C 1
ATOM 883 O O . GLN A 1 126 ? -10.685 11.091 10.028 1.00 97.81 126 GLN A O 1
ATOM 888 N N . LEU A 1 127 ? -9.661 9.223 9.325 1.00 97.12 127 LEU A N 1
ATOM 889 C CA . LEU A 1 127 ? -10.505 8.320 10.113 1.00 97.12 127 LEU A CA 1
ATOM 890 C C . LEU A 1 127 ? -10.336 8.530 11.613 1.00 97.12 127 LEU A C 1
ATOM 892 O O . LEU A 1 127 ? -11.338 8.464 12.330 1.00 97.12 127 LEU A O 1
ATOM 896 N N . PHE A 1 128 ? -9.123 8.808 12.083 1.00 96.75 128 PHE A N 1
ATOM 897 C CA . PHE A 1 128 ? -8.843 9.086 13.492 1.00 96.75 128 PHE A CA 1
ATOM 898 C C . PHE A 1 128 ? -9.176 10.523 13.922 1.00 96.75 128 PHE A C 1
ATOM 900 O O . PHE A 1 128 ? -9.074 10.837 15.104 1.00 96.75 128 PHE A O 1
ATOM 907 N N . GLY A 1 129 ? -9.695 11.352 13.010 1.00 96.00 129 GLY A N 1
ATOM 908 C CA . GLY A 1 129 ? -10.157 12.706 13.317 1.00 96.00 129 GLY A CA 1
ATOM 909 C C . GLY A 1 129 ? -9.061 13.765 13.236 1.00 96.00 129 GLY A C 1
ATOM 910 O O . GLY A 1 129 ? -9.213 14.820 13.847 1.00 96.00 129 GLY A O 1
ATOM 911 N N . GLY A 1 130 ? -7.985 13.492 12.493 1.00 96.94 130 GLY A N 1
ATOM 912 C CA . GLY A 1 130 ? -6.926 14.457 12.229 1.00 96.94 130 GLY A CA 1
ATOM 913 C C . GLY A 1 130 ? -7.459 15.745 11.597 1.00 96.94 130 GLY A C 1
ATOM 914 O O . GLY A 1 130 ? -8.395 15.742 10.791 1.00 96.94 130 GLY A O 1
ATOM 915 N N . THR A 1 131 ? -6.854 16.867 11.975 1.00 97.56 131 THR A N 1
ATOM 916 C CA . THR A 1 131 ? -7.056 18.159 11.304 1.00 97.56 131 THR A CA 1
ATOM 917 C C . THR A 1 131 ? -6.491 18.122 9.877 1.00 97.56 131 THR A C 1
ATOM 919 O O . THR A 1 131 ? -5.645 17.276 9.592 1.00 97.56 131 THR A O 1
ATOM 922 N N . PRO A 1 132 ? -6.878 19.042 8.970 1.00 97.12 132 PRO A N 1
ATOM 923 C CA . PRO A 1 132 ? -6.283 19.107 7.632 1.00 97.12 132 PRO A CA 1
ATOM 924 C C . PRO A 1 132 ? -4.746 19.114 7.642 1.00 97.12 132 PRO A C 1
ATOM 926 O O . PRO A 1 132 ? -4.137 18.365 6.889 1.00 97.12 132 PRO A O 1
ATOM 929 N N . ALA A 1 133 ? -4.130 19.855 8.570 1.00 97.50 133 ALA A N 1
ATOM 930 C CA . ALA A 1 133 ? -2.677 19.891 8.724 1.00 97.50 133 ALA A CA 1
ATOM 931 C C . ALA A 1 133 ? -2.081 18.530 9.133 1.00 97.50 133 ALA A C 1
ATOM 933 O O . ALA A 1 133 ? -1.051 18.132 8.603 1.00 97.50 133 ALA A O 1
ATOM 934 N N . GLN A 1 134 ? -2.730 17.789 10.039 1.00 98.06 134 GLN A N 1
ATOM 935 C CA . GLN A 1 134 ? -2.284 16.439 10.420 1.00 98.06 134 GLN A CA 1
ATOM 936 C C . GLN A 1 134 ? -2.475 15.431 9.287 1.00 98.06 134 GLN A C 1
ATOM 938 O O . GLN A 1 134 ? -1.625 14.575 9.078 1.00 98.06 134 GLN A O 1
ATOM 943 N N . ILE A 1 135 ? -3.565 15.547 8.524 1.00 98.31 135 ILE A N 1
ATOM 944 C CA . ILE A 1 135 ? -3.817 14.687 7.364 1.00 98.31 135 ILE A CA 1
ATOM 945 C C . ILE A 1 135 ? -2.732 14.905 6.300 1.00 98.31 135 ILE A C 1
ATOM 947 O O . ILE A 1 135 ? -2.195 13.933 5.768 1.00 98.31 135 ILE A O 1
ATOM 951 N N . GLU A 1 136 ? -2.395 16.165 6.010 1.00 97.62 136 GLU A N 1
ATOM 952 C CA . GLU A 1 136 ? -1.301 16.523 5.101 1.00 97.62 136 GLU A CA 1
ATOM 953 C C . GLU A 1 136 ? 0.048 16.014 5.611 1.00 97.62 136 GLU A C 1
ATOM 955 O O . GLU A 1 136 ? 0.790 15.405 4.844 1.00 97.62 136 GLU A O 1
ATOM 960 N N . TYR A 1 137 ? 0.330 16.180 6.905 1.00 97.81 137 TYR A N 1
ATOM 961 C CA . TYR A 1 137 ? 1.562 15.697 7.525 1.00 97.81 137 TYR A CA 1
ATOM 962 C C . TYR A 1 137 ? 1.694 14.167 7.453 1.00 97.81 137 TYR A C 1
ATOM 964 O O . TYR A 1 137 ? 2.733 13.651 7.051 1.00 97.81 137 TYR A O 1
ATOM 972 N N . SER A 1 138 ? 0.625 13.413 7.737 1.00 98.19 138 SER A N 1
ATOM 973 C CA . SER A 1 138 ? 0.634 11.952 7.590 1.00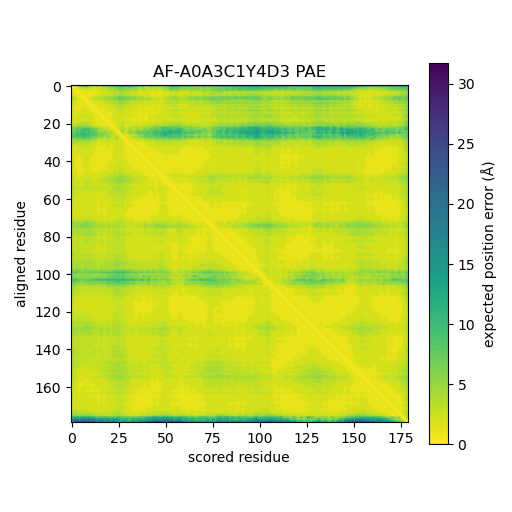 98.19 138 SER A CA 1
ATOM 974 C C . SER A 1 138 ? 0.882 11.511 6.143 1.00 98.19 138 SER A C 1
ATOM 976 O O . SER A 1 138 ? 1.601 10.535 5.912 1.00 98.19 138 SER A O 1
ATOM 978 N N . ALA A 1 139 ? 0.293 12.199 5.157 1.00 98.00 139 ALA A N 1
ATOM 979 C CA . ALA A 1 139 ? 0.556 11.911 3.746 1.00 98.00 139 ALA A CA 1
ATOM 980 C C . ALA A 1 139 ? 2.004 12.213 3.355 1.00 98.00 139 ALA A C 1
ATOM 982 O O . ALA A 1 139 ? 2.623 11.407 2.661 1.00 98.00 139 ALA A O 1
ATOM 983 N N . GLU A 1 140 ? 2.526 13.352 3.804 1.00 97.44 140 GLU A N 1
ATOM 984 C CA . GLU A 1 140 ? 3.901 13.781 3.574 1.00 97.44 140 GLU A CA 1
ATOM 985 C C . GLU A 1 140 ? 4.887 12.734 4.099 1.00 97.44 140 GLU A C 1
ATOM 987 O O . GLU A 1 140 ? 5.624 12.176 3.291 1.00 97.44 140 GLU A O 1
ATOM 992 N N . MET A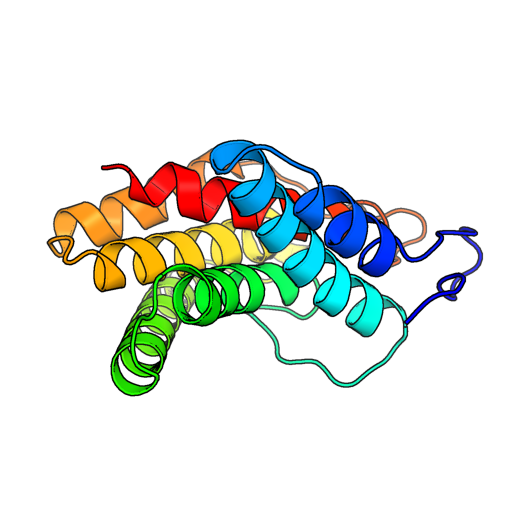 1 141 ? 4.789 12.329 5.369 1.00 97.75 141 MET A N 1
ATOM 993 C CA . MET A 1 141 ? 5.623 11.263 5.946 1.00 97.75 141 MET A CA 1
ATOM 994 C C . MET A 1 141 ? 5.510 9.937 5.175 1.00 97.75 141 MET A C 1
ATOM 996 O O . MET A 1 141 ? 6.488 9.205 4.987 1.00 97.75 141 MET A O 1
ATOM 1000 N N . GLY A 1 142 ? 4.293 9.599 4.731 1.00 97.19 142 GLY A N 1
ATOM 1001 C CA . GLY A 1 142 ? 4.042 8.413 3.917 1.00 97.19 142 GLY A CA 1
ATOM 1002 C C . GLY A 1 142 ? 4.816 8.440 2.596 1.00 97.19 142 GLY A C 1
ATOM 1003 O O . GLY A 1 142 ? 5.372 7.415 2.192 1.00 97.19 142 GLY A O 1
ATOM 1004 N N . LEU A 1 143 ? 4.886 9.603 1.946 1.00 97.12 143 LEU A N 1
ATOM 1005 C CA . LEU A 1 143 ? 5.635 9.801 0.708 1.00 97.12 143 LEU A CA 1
ATOM 1006 C C . LEU A 1 143 ? 7.147 9.912 0.959 1.00 97.12 143 LEU A C 1
ATOM 1008 O O . LEU A 1 143 ? 7.923 9.286 0.236 1.00 97.12 143 LEU A O 1
ATOM 1012 N N . GLU A 1 144 ? 7.554 10.661 1.986 1.00 97.75 144 GLU A N 1
ATOM 1013 C CA . GLU A 1 144 ? 8.946 10.946 2.356 1.00 97.75 144 GLU A CA 1
ATOM 1014 C C . GLU A 1 144 ? 9.753 9.653 2.513 1.00 97.75 144 GLU A C 1
ATOM 1016 O O . GLU A 1 144 ? 10.816 9.483 1.913 1.00 97.75 144 GLU A O 1
ATOM 1021 N N . HIS A 1 145 ? 9.193 8.674 3.226 1.00 97.62 145 HIS A N 1
ATOM 1022 C CA . HIS A 1 145 ? 9.829 7.377 3.468 1.00 97.62 145 HIS A CA 1
ATOM 1023 C C . HIS A 1 145 ? 9.965 6.482 2.221 1.00 97.62 145 HIS A C 1
ATOM 1025 O O . HIS A 1 145 ? 10.470 5.361 2.319 1.00 97.62 145 HIS A O 1
ATOM 1031 N N . HIS A 1 146 ? 9.520 6.953 1.056 1.00 98.06 146 HIS A N 1
ATOM 1032 C CA . HIS A 1 146 ? 9.656 6.271 -0.227 1.00 98.06 146 HIS A CA 1
ATOM 1033 C C . HIS A 1 146 ? 10.402 7.114 -1.274 1.00 98.06 146 HIS A C 1
ATOM 1035 O O . HIS A 1 146 ? 10.509 6.677 -2.420 1.00 98.06 146 HIS A O 1
ATOM 1041 N N . LEU A 1 147 ? 10.935 8.291 -0.922 1.00 97.75 147 LEU A N 1
ATOM 1042 C CA . LEU A 1 147 ? 11.695 9.127 -1.854 1.00 97.75 147 LEU A CA 1
ATOM 1043 C C . LEU A 1 147 ? 12.951 8.404 -2.361 1.00 97.75 147 LEU A C 1
ATOM 1045 O O . LEU A 1 147 ? 13.701 7.798 -1.599 1.00 97.75 147 LEU A O 1
ATOM 1049 N N . GLY A 1 148 ? 13.171 8.460 -3.675 1.00 97.31 148 GLY A N 1
ATOM 1050 C CA . GLY A 1 148 ? 14.266 7.772 -4.359 1.00 97.31 148 GLY A CA 1
ATOM 1051 C C . GLY A 1 148 ? 13.989 6.300 -4.680 1.00 97.31 148 GLY A C 1
ATOM 1052 O O . GLY A 1 148 ? 14.862 5.626 -5.230 1.00 97.31 148 GLY A O 1
ATOM 1053 N N . LEU A 1 149 ? 12.798 5.772 -4.370 1.00 97.50 149 LEU A N 1
ATOM 1054 C CA . LEU A 1 149 ? 12.472 4.375 -4.647 1.00 97.50 149 LEU A CA 1
ATOM 1055 C C . LEU A 1 149 ? 12.301 4.133 -6.154 1.00 97.50 149 LEU A C 1
ATOM 1057 O O . LEU A 1 149 ? 11.312 4.539 -6.765 1.00 97.50 149 LEU A O 1
ATOM 1061 N N . THR A 1 150 ? 13.244 3.408 -6.749 1.00 97.75 150 THR A N 1
ATOM 1062 C CA . THR A 1 150 ? 13.261 3.091 -8.183 1.00 97.75 150 THR A CA 1
ATOM 1063 C C . THR A 1 150 ? 12.276 1.976 -8.558 1.00 97.75 150 THR A C 1
ATOM 1065 O O . THR A 1 150 ? 11.823 1.190 -7.712 1.00 97.75 150 THR A O 1
ATOM 1068 N N . CYS A 1 151 ? 11.927 1.899 -9.844 1.00 97.25 151 CYS A N 1
ATOM 1069 C CA . CYS A 1 151 ? 11.149 0.800 -10.417 1.00 97.25 151 CYS A CA 1
ATOM 1070 C C . CYS A 1 151 ? 12.062 -0.086 -11.277 1.00 97.25 151 CYS A C 1
ATOM 1072 O O . CYS A 1 151 ? 12.276 0.198 -12.449 1.00 97.25 151 CYS A O 1
ATOM 1074 N N . ASP A 1 152 ? 12.624 -1.129 -10.664 1.00 97.50 152 ASP A N 1
ATOM 1075 C CA . ASP A 1 152 ? 13.472 -2.128 -11.330 1.00 97.50 152 ASP A CA 1
ATOM 1076 C C . ASP A 1 152 ? 13.118 -3.540 -10.821 1.00 97.50 152 ASP A C 1
ATOM 1078 O O . ASP A 1 152 ? 13.781 -4.081 -9.930 1.00 97.50 152 ASP A O 1
ATOM 1082 N N . PRO A 1 153 ? 11.968 -4.096 -11.245 1.00 97.06 153 PRO A N 1
ATOM 1083 C CA . PRO A 1 153 ? 11.518 -5.400 -10.780 1.00 97.06 153 PRO A CA 1
ATOM 1084 C C . PRO A 1 153 ? 12.263 -6.559 -11.454 1.00 97.06 153 PRO A C 1
ATOM 1086 O O . PRO A 1 153 ? 12.607 -6.517 -12.637 1.00 97.06 153 PRO A O 1
ATOM 1089 N N . VAL A 1 154 ? 12.423 -7.661 -10.718 1.00 98.06 154 VAL A N 1
ATOM 1090 C CA . VAL A 1 154 ? 13.082 -8.878 -11.209 1.00 98.06 154 VAL A CA 1
ATOM 1091 C C . VAL A 1 154 ? 12.332 -9.424 -12.422 1.00 98.06 154 VAL A C 1
ATOM 1093 O O . VAL A 1 154 ? 11.127 -9.678 -12.367 1.00 98.06 154 VAL A O 1
ATOM 1096 N N . CYS A 1 155 ? 13.059 -9.616 -13.525 1.00 96.56 155 CYS A N 1
ATOM 1097 C CA . CYS A 1 155 ? 12.514 -10.085 -14.804 1.00 96.56 155 CYS A CA 1
ATOM 1098 C C . CYS A 1 155 ? 11.363 -9.219 -15.358 1.00 96.56 155 CYS A C 1
ATOM 1100 O O . CYS A 1 155 ? 10.579 -9.708 -16.168 1.00 96.56 155 CYS A O 1
ATOM 1102 N N . GLY A 1 156 ? 11.230 -7.957 -14.928 1.00 95.56 156 GLY A N 1
ATOM 1103 C CA . GLY A 1 156 ? 10.128 -7.086 -15.350 1.00 95.56 156 GLY A CA 1
ATOM 1104 C C . GLY A 1 156 ? 8.762 -7.454 -14.751 1.00 95.56 156 GLY A C 1
ATOM 1105 O O . GLY A 1 156 ? 7.746 -6.904 -15.168 1.00 95.56 156 GLY A O 1
ATOM 1106 N N . LEU A 1 157 ? 8.707 -8.395 -13.802 1.00 96.88 157 LEU A N 1
ATOM 1107 C CA . LEU A 1 157 ? 7.458 -8.932 -13.259 1.00 96.88 157 LEU A CA 1
ATOM 1108 C C . LEU A 1 157 ? 6.997 -8.151 -12.027 1.00 96.88 157 LEU A C 1
ATOM 1110 O O . LEU A 1 157 ? 7.791 -7.852 -11.139 1.00 96.88 157 LEU A O 1
ATOM 1114 N N . VAL A 1 158 ? 5.686 -7.927 -11.894 1.00 97.12 158 VAL A N 1
ATOM 1115 C CA . VAL A 1 158 ? 5.078 -7.282 -10.712 1.00 97.12 158 VAL A CA 1
ATOM 1116 C C . VAL A 1 158 ? 4.992 -8.272 -9.537 1.00 97.12 158 VAL A C 1
ATOM 1118 O O . VAL A 1 158 ? 3.919 -8.617 -9.053 1.00 97.12 158 VAL A O 1
ATOM 1121 N N . GLN A 1 159 ? 6.149 -8.785 -9.117 1.00 98.06 159 GLN A N 1
ATOM 1122 C CA . GLN A 1 159 ? 6.311 -9.770 -8.047 1.00 98.06 159 GLN A CA 1
ATOM 1123 C C . GLN A 1 159 ? 7.378 -9.316 -7.060 1.00 98.06 159 GLN A C 1
ATOM 1125 O O . GLN A 1 159 ? 7.044 -8.904 -5.955 1.00 98.06 159 GLN A O 1
ATOM 1130 N N . ILE A 1 160 ? 8.646 -9.337 -7.473 1.00 98.06 160 ILE A N 1
ATOM 1131 C CA . ILE A 1 160 ? 9.781 -8.930 -6.643 1.00 98.06 160 ILE A CA 1
ATOM 1132 C C . ILE A 1 160 ? 10.344 -7.625 -7.216 1.00 98.06 160 ILE A C 1
ATOM 1134 O O . ILE A 1 160 ? 10.724 -7.620 -8.387 1.00 98.06 160 ILE A O 1
ATOM 1138 N N . PRO A 1 161 ? 10.447 -6.531 -6.442 1.00 97.81 161 PRO A N 1
ATOM 1139 C CA . PRO A 1 161 ? 10.096 -6.380 -5.022 1.00 97.81 161 PRO A CA 1
ATOM 1140 C C . PRO A 1 161 ? 8.661 -5.875 -4.754 1.00 97.81 161 PRO A C 1
ATOM 1142 O O . PRO A 1 161 ? 8.347 -5.388 -3.667 1.00 97.81 161 PRO A O 1
ATOM 1145 N N . CYS A 1 162 ? 7.788 -5.887 -5.763 1.00 98.12 162 CYS A N 1
ATOM 1146 C CA . CYS A 1 162 ? 6.480 -5.226 -5.724 1.00 98.12 162 CYS A CA 1
ATOM 1147 C C . CYS A 1 162 ? 5.557 -5.740 -4.604 1.00 98.12 162 CYS A C 1
ATOM 1149 O O . CYS A 1 162 ? 4.899 -4.941 -3.934 1.00 98.12 162 CYS A O 1
ATOM 1151 N N . ILE A 1 163 ? 5.516 -7.055 -4.377 1.00 98.31 163 ILE A N 1
ATOM 1152 C CA . ILE A 1 163 ? 4.611 -7.685 -3.408 1.00 98.31 163 ILE A CA 1
ATOM 1153 C C . ILE A 1 163 ? 4.979 -7.271 -1.981 1.00 98.31 163 ILE A C 1
ATOM 1155 O O . ILE A 1 163 ? 4.122 -6.791 -1.237 1.00 98.31 163 ILE A O 1
ATOM 1159 N N . GLU A 1 164 ? 6.249 -7.395 -1.587 1.00 97.38 164 GLU A N 1
ATOM 1160 C CA . GLU A 1 164 ? 6.678 -6.968 -0.256 1.00 97.38 164 GLU A CA 1
ATOM 1161 C C . GLU A 1 164 ? 6.577 -5.451 -0.074 1.00 97.38 164 GLU A C 1
ATOM 1163 O O . GLU A 1 164 ? 6.171 -5.001 0.999 1.00 97.38 164 GLU A O 1
ATOM 1168 N N . ARG A 1 165 ? 6.850 -4.654 -1.116 1.00 98.56 165 ARG A N 1
ATOM 1169 C CA . ARG A 1 165 ? 6.700 -3.193 -1.058 1.00 98.56 165 ARG A CA 1
ATOM 1170 C C . ARG A 1 165 ? 5.286 -2.777 -0.648 1.00 98.56 165 ARG A C 1
ATOM 1172 O O . ARG A 1 165 ? 5.157 -1.880 0.178 1.00 98.56 165 ARG A O 1
ATOM 1179 N N . ASN A 1 166 ? 4.244 -3.463 -1.127 1.00 98.75 166 ASN A N 1
ATOM 1180 C CA . ASN A 1 166 ? 2.865 -3.198 -0.701 1.00 98.75 166 ASN A CA 1
ATOM 1181 C C . ASN A 1 166 ? 2.653 -3.466 0.796 1.00 98.75 166 ASN A C 1
ATOM 1183 O O . ASN A 1 166 ? 2.046 -2.652 1.489 1.00 98.75 166 ASN A O 1
ATOM 1187 N N . ALA A 1 167 ? 3.170 -4.584 1.312 1.00 98.31 167 ALA A N 1
ATOM 1188 C CA . ALA A 1 167 ? 3.039 -4.926 2.726 1.00 98.31 167 ALA A CA 1
ATOM 1189 C C . ALA A 1 167 ? 3.738 -3.899 3.632 1.00 98.31 167 ALA A C 1
ATOM 1191 O O . ALA A 1 167 ? 3.126 -3.386 4.572 1.00 98.31 167 ALA A O 1
ATOM 1192 N N . TYR A 1 168 ? 4.991 -3.551 3.322 1.00 98.19 168 TYR A N 1
ATOM 1193 C CA . TYR A 1 168 ? 5.761 -2.575 4.099 1.00 98.19 168 TYR A CA 1
ATOM 1194 C C . TYR A 1 168 ? 5.169 -1.164 4.017 1.00 98.19 168 TYR A C 1
ATOM 1196 O O . TYR A 1 168 ? 5.060 -0.499 5.048 1.00 98.19 168 TYR A O 1
ATOM 1204 N N . ALA A 1 169 ? 4.728 -0.727 2.835 1.00 98.56 169 ALA A N 1
ATOM 1205 C CA . ALA A 1 169 ? 4.082 0.571 2.663 1.00 98.56 169 ALA A CA 1
ATOM 1206 C C . ALA A 1 169 ? 2.739 0.655 3.409 1.00 98.56 169 ALA A C 1
ATOM 1208 O O . ALA A 1 169 ? 2.456 1.665 4.045 1.00 98.56 169 ALA A O 1
ATOM 1209 N N . ALA A 1 170 ? 1.939 -0.417 3.429 1.00 98.50 170 ALA A N 1
ATOM 1210 C CA . ALA A 1 170 ? 0.692 -0.451 4.196 1.00 98.50 170 ALA A CA 1
ATOM 1211 C C . ALA A 1 170 ? 0.924 -0.312 5.711 1.00 98.50 170 ALA A C 1
ATOM 1213 O O . ALA A 1 170 ? 0.208 0.433 6.382 1.00 98.50 170 ALA A O 1
ATOM 1214 N N . ALA A 1 171 ? 1.941 -0.982 6.267 1.00 97.12 171 ALA A N 1
ATOM 1215 C CA . ALA A 1 171 ? 2.300 -0.769 7.671 1.00 97.12 171 ALA A CA 1
ATOM 1216 C C . ALA A 1 171 ? 2.855 0.637 7.912 1.00 97.12 171 ALA A C 1
ATOM 1218 O O . ALA A 1 171 ? 2.492 1.265 8.905 1.00 97.12 171 ALA A O 1
ATOM 1219 N N . ARG A 1 172 ? 3.678 1.154 6.992 1.00 97.75 172 ARG A N 1
ATOM 1220 C CA . ARG A 1 172 ? 4.221 2.508 7.104 1.00 97.75 172 ARG A CA 1
ATOM 1221 C C . ARG A 1 172 ? 3.121 3.568 7.115 1.00 97.75 172 ARG A C 1
ATOM 1223 O O . ARG A 1 172 ? 3.206 4.499 7.908 1.00 97.75 172 ARG A O 1
ATOM 1230 N N . ALA A 1 173 ? 2.082 3.402 6.302 1.00 98.00 173 ALA A N 1
ATOM 1231 C CA . ALA A 1 173 ?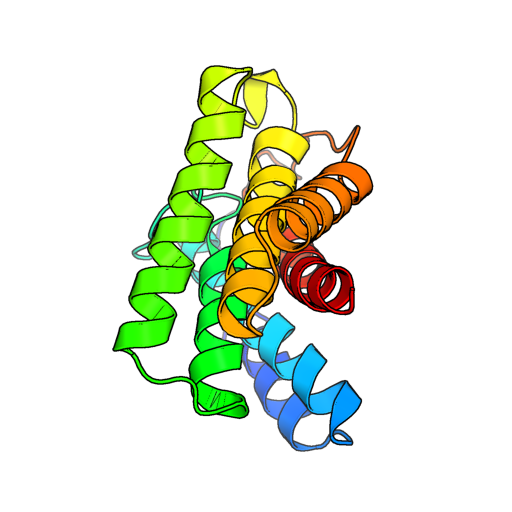 0.932 4.298 6.280 1.00 98.00 173 ALA A CA 1
ATOM 1232 C C . ALA A 1 173 ? 0.208 4.364 7.638 1.00 98.00 173 ALA A C 1
ATOM 1234 O O . ALA A 1 173 ? -0.218 5.436 8.060 1.00 98.00 173 ALA A O 1
ATOM 1235 N N . LEU A 1 174 ? 0.099 3.238 8.353 1.00 95.38 174 LEU A N 1
ATOM 1236 C CA . LEU A 1 174 ? -0.464 3.215 9.708 1.00 95.38 174 LEU A CA 1
ATOM 1237 C C . LEU A 1 174 ? 0.476 3.820 10.755 1.00 95.38 174 LEU A C 1
ATOM 1239 O O . LEU A 1 174 ? -0.003 4.483 11.672 1.00 95.38 174 LEU A O 1
ATOM 1243 N N . ASP A 1 175 ? 1.789 3.612 10.621 1.00 94.06 175 ASP A N 1
ATOM 1244 C CA . ASP A 1 175 ? 2.780 4.232 11.506 1.00 94.06 175 ASP A CA 1
ATOM 1245 C C . ASP A 1 175 ? 2.765 5.774 11.355 1.00 94.06 175 ASP A C 1
ATOM 1247 O O . ASP A 1 175 ? 2.864 6.485 12.351 1.00 94.06 175 ASP A O 1
ATOM 1251 N N . ALA A 1 176 ? 2.572 6.295 10.134 1.00 90.81 176 ALA A N 1
ATOM 1252 C CA . ALA A 1 176 ? 2.491 7.735 9.837 1.00 90.81 176 ALA A CA 1
ATOM 1253 C C . ALA A 1 176 ? 1.210 8.423 10.360 1.00 90.81 176 ALA A C 1
ATOM 1255 O O . ALA A 1 176 ? 1.152 9.645 10.457 1.00 90.81 176 ALA A O 1
ATOM 1256 N N . ASN A 1 177 ? 0.184 7.650 10.725 1.00 79.94 177 ASN A N 1
ATOM 1257 C CA . ASN A 1 177 ? -1.071 8.145 11.305 1.00 79.94 177 ASN A CA 1
ATOM 1258 C C . ASN A 1 177 ? -0.981 8.419 12.826 1.00 79.94 177 ASN A C 1
ATOM 1260 O O . ASN A 1 177 ? -1.940 8.888 13.427 1.00 79.94 177 ASN A O 1
ATOM 1264 N N . LEU A 1 178 ? 0.134 8.099 13.490 1.00 71.69 178 LEU A N 1
ATOM 1265 C CA . LEU A 1 178 ? 0.270 8.263 14.948 1.00 71.69 178 LEU A CA 1
ATOM 1266 C C . LEU A 1 178 ? 0.465 9.723 15.421 1.00 71.69 178 LEU A C 1
ATOM 1268 O O . LEU A 1 178 ? 0.671 9.930 16.618 1.00 71.69 178 LEU A O 1
ATOM 1272 N N . TYR A 1 179 ? 0.385 10.706 14.520 1.00 55.44 179 TYR A N 1
ATOM 1273 C CA . TYR A 1 179 ? 0.630 12.136 14.756 1.00 55.44 179 TYR A CA 1
ATOM 1274 C C . TYR A 1 179 ? -0.579 12.983 14.332 1.00 55.44 179 TYR A C 1
ATOM 1276 O O . TYR A 1 179 ? -0.871 13.997 15.013 1.00 55.44 179 TYR A O 1
#

Mean predicted aligned error: 2.88 Å

Solvent-accessible surface area (backbone atoms only — not comparable to full-atom values): 8663 Å² total; per-residue (Å²): 121,84,54,66,45,70,88,83,76,72,48,62,56,49,24,63,58,34,41,58,55,18,71,77,42,59,74,71,56,18,54,52,27,41,32,32,14,42,4,27,43,46,27,52,36,47,47,61,72,51,92,78,62,63,30,78,30,74,70,9,30,11,15,39,56,15,44,53,50,43,43,32,77,75,68,64,51,51,68,74,55,51,55,51,20,51,50,46,17,50,50,49,47,49,54,47,48,73,78,47,63,50,42,36,91,80,60,14,27,25,24,15,42,11,40,13,11,11,16,33,0,22,16,48,15,48,68,76,65,44,51,74,70,41,18,50,48,10,18,46,53,18,29,60,81,24,66,87,35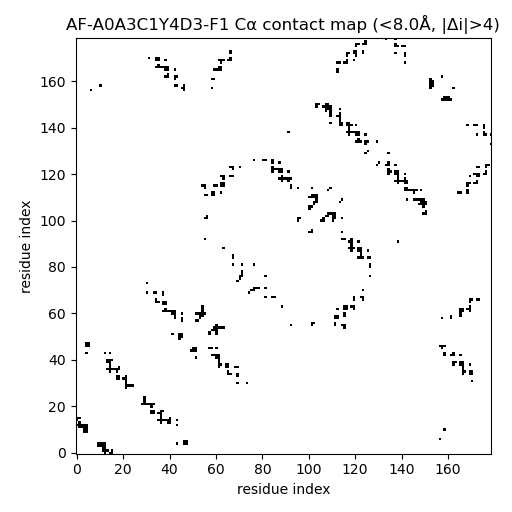,66,64,79,39,58,94,77,39,6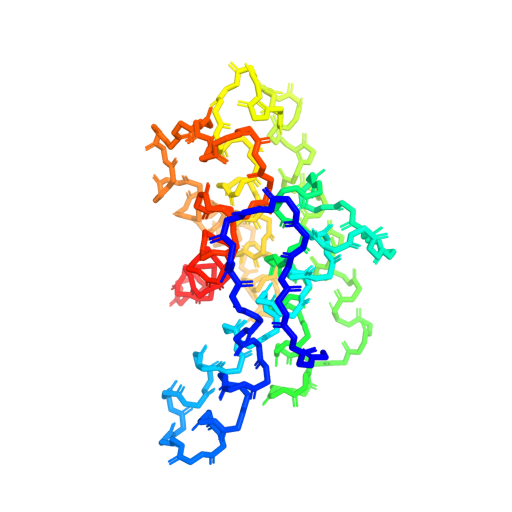5,46,46,62,37,28,61,48,16,20,55,30,27,50,43,10,58,62,33,37,79,108

pLDDT: mean 95.84, std 5.18, range [55.44, 98.81]

Sequence (179 aa):
AEGVLPGGLGVRRKAVSYYVHAAGYSQSLKSRGLVYAYALAVSEENASGGEIVTAPTCGSCGIVPAVLYHLHSSKGFSEKRILRALATAGLFGNVVKHNASVSGAEVGCQGEVGVACAMAAAAASQLFGGTPAQIEYSAEMGLEHHLGLTCDPVCGLVQIPCIERNAYAAARALDANLY

Secondary structure (DSSP, 8-state):
--SB-SSSS-PBP-HHHHHHHHHTS-HHHHHHHHHHHHHHHHHHHHHTT-----SSSSTTTTHHHHHHHHHHHHH---HHHHHHHHHHHHHHHHHHHHHS---HHHH-GGGTHHHHHHHHHHHHHHHTT--HHHHHHHHHHHHHTTTT-----GGG-SSTTHHHHHHHHHHHHHHGGG-

Nearest PDB structures (foldseek):
  4rqo-assembly1_A  TM=9.223E-01  e=2.322E-11  Legionella pneumophila subsp. pneumophila str. Thunder Bay
  4rqo-assembly1_B  TM=9.076E-01  e=5.187E-11  Legionella pneumophila subsp. pneumophila str. Thunder Bay
  7vva-assembly1_A  TM=6.342E-01  e=6.958E+00  Escherichia coli
  5mux-assembly3_F  TM=3.464E-01  e=3.275E+00  Bacillus subtilis subsp. subtilis str. 168

Radius of gyration: 15.31 Å; Cα contacts (8 Å, |Δi|>4): 337; chains: 1; bounding box: 34×42×36 Å